Protein AF-A0A8J9TNS5-F1 (afdb_monomer_lite)

InterPro domains:
  IPR002656 Acyltransferase 3 domain [PF01757] (12-259)

Structure (mmCIF, N/CA/C/O backbone):
data_AF-A0A8J9TNS5-F1
#
_entry.id   AF-A0A8J9TNS5-F1
#
loop_
_atom_site.group_PDB
_atom_site.id
_atom_site.type_symbol
_atom_site.label_atom_id
_atom_site.label_alt_id
_atom_site.label_comp_id
_atom_site.label_asym_id
_atom_site.label_entity_id
_atom_site.label_seq_id
_atom_site.pdbx_PDB_ins_code
_atom_site.Cartn_x
_atom_site.Cartn_y
_atom_site.Cartn_z
_atom_site.occupancy
_atom_site.B_iso_or_equiv
_atom_site.auth_seq_id
_atom_site.auth_comp_id
_atom_site.auth_asym_id
_atom_site.auth_atom_id
_atom_site.pdbx_PDB_model_num
ATOM 1 N N . PRO A 1 1 ? 2.906 8.679 -32.621 1.00 60.69 1 PRO A N 1
ATOM 2 C CA . PRO A 1 1 ? 1.720 7.891 -32.187 1.00 60.69 1 PRO A CA 1
ATOM 3 C C . PRO A 1 1 ? 1.791 7.449 -30.716 1.00 60.69 1 PRO A C 1
ATOM 5 O O . PRO A 1 1 ? 0.944 7.854 -29.930 1.00 60.69 1 PRO A O 1
ATOM 8 N N . THR A 1 2 ? 2.832 6.709 -30.315 1.00 78.62 2 THR A N 1
ATOM 9 C CA . THR A 1 2 ? 2.955 6.150 -28.953 1.00 78.62 2 THR A CA 1
ATOM 10 C C . THR A 1 2 ? 3.107 7.216 -27.865 1.00 78.62 2 THR A C 1
ATOM 12 O O . THR A 1 2 ? 2.463 7.118 -26.832 1.00 78.62 2 THR A O 1
ATOM 15 N N . ALA A 1 3 ? 3.880 8.281 -28.113 1.00 82.12 3 ALA A N 1
ATOM 16 C CA . ALA A 1 3 ? 4.051 9.374 -27.148 1.00 82.12 3 ALA A CA 1
ATOM 17 C C . ALA A 1 3 ? 2.759 10.176 -26.908 1.00 82.12 3 ALA A C 1
ATOM 19 O O . ALA A 1 3 ? 2.473 10.547 -25.776 1.00 82.12 3 ALA A O 1
ATOM 20 N N . VAL A 1 4 ? 1.957 10.401 -27.957 1.00 85.38 4 VAL A N 1
ATOM 21 C CA . VAL A 1 4 ? 0.650 11.075 -27.847 1.00 85.38 4 VAL A CA 1
ATOM 22 C C . VAL A 1 4 ? -0.317 10.214 -27.040 1.00 85.38 4 VAL A C 1
ATOM 24 O O . VAL A 1 4 ? -0.958 10.711 -26.122 1.00 85.38 4 VAL A O 1
ATOM 27 N N . TRP A 1 5 ? -0.359 8.910 -27.321 1.00 86.19 5 TRP A N 1
ATOM 28 C CA . TRP A 1 5 ? -1.155 7.952 -26.554 1.00 86.19 5 TRP A CA 1
ATOM 29 C C . TRP A 1 5 ? -0.733 7.888 -25.081 1.00 86.19 5 TRP A C 1
ATOM 31 O O . TRP A 1 5 ? -1.564 7.951 -24.182 1.00 86.19 5 TRP A O 1
ATOM 41 N N . HIS A 1 6 ? 0.572 7.832 -24.816 1.00 85.56 6 HIS A N 1
ATOM 42 C CA . HIS A 1 6 ? 1.132 7.839 -23.464 1.00 85.56 6 HIS A CA 1
ATOM 43 C C . HIS A 1 6 ? 0.856 9.145 -22.715 1.00 85.56 6 HIS A C 1
ATOM 45 O O . HIS A 1 6 ? 0.548 9.110 -21.522 1.00 85.56 6 HIS A O 1
ATOM 51 N N . GLY A 1 7 ? 0.927 10.279 -23.414 1.00 84.12 7 GLY A N 1
ATOM 52 C CA . GLY A 1 7 ? 0.560 11.591 -22.890 1.00 84.12 7 GLY A CA 1
ATOM 53 C C . GLY A 1 7 ? -0.924 11.678 -22.551 1.00 84.12 7 GLY A C 1
ATOM 54 O O . GLY A 1 7 ? -1.259 12.123 -21.458 1.00 84.12 7 GLY A O 1
ATOM 55 N N . PHE A 1 8 ? -1.796 11.177 -23.431 1.00 87.81 8 PHE A N 1
ATOM 56 C CA . PHE A 1 8 ? -3.233 11.080 -23.182 1.00 87.81 8 PHE A CA 1
ATOM 57 C C . PHE A 1 8 ? -3.521 10.246 -21.932 1.00 87.81 8 PHE A C 1
ATOM 59 O O . PHE A 1 8 ? -4.074 10.784 -20.981 1.00 87.81 8 PHE A O 1
ATOM 66 N N . LEU A 1 9 ? -3.052 8.992 -21.887 1.00 86.19 9 LEU A N 1
ATOM 67 C CA . LEU A 1 9 ? -3.271 8.093 -20.748 1.00 86.19 9 LEU A CA 1
ATOM 68 C C . LEU A 1 9 ? -2.795 8.697 -19.426 1.00 86.19 9 LEU A C 1
ATOM 70 O O . LEU A 1 9 ? -3.491 8.596 -18.420 1.00 86.19 9 LEU A O 1
ATOM 74 N N . SER A 1 10 ? -1.621 9.336 -19.441 1.00 82.12 10 SER A N 1
ATOM 75 C CA . SER A 1 10 ? -1.060 9.985 -18.255 1.00 82.12 10 SER A CA 1
ATOM 76 C C . SER A 1 10 ? -1.854 11.225 -17.854 1.00 82.12 10 SER A C 1
ATOM 78 O O . SER A 1 10 ? -2.042 11.450 -16.667 1.00 82.12 10 SER A O 1
ATOM 80 N N . GLY A 1 11 ? -2.327 12.025 -18.813 1.00 82.44 11 GLY A N 1
ATOM 81 C CA . GLY A 1 11 ? -3.130 13.219 -18.551 1.00 82.44 11 GLY A CA 1
ATOM 82 C C . GLY A 1 11 ? -4.519 12.891 -18.005 1.00 82.44 11 GLY A C 1
ATOM 83 O O . GLY A 1 11 ? -5.000 13.574 -17.106 1.00 82.44 11 GLY A O 1
ATOM 84 N N . THR A 1 12 ? -5.141 11.817 -18.494 1.00 85.25 12 THR A N 1
ATOM 85 C CA . THR A 1 12 ? -6.465 11.354 -18.050 1.00 85.25 12 THR A CA 1
ATOM 86 C C . THR A 1 12 ? -6.416 10.428 -16.838 1.00 85.25 12 THR A C 1
ATOM 88 O O . THR A 1 12 ? -7.468 10.025 -16.349 1.00 85.25 12 THR A O 1
ATOM 91 N N . MET A 1 13 ? -5.225 10.070 -16.343 1.00 85.00 13 MET A N 1
ATOM 92 C CA . MET A 1 13 ? -5.033 9.098 -15.260 1.00 85.00 13 MET A CA 1
ATOM 93 C C . MET A 1 13 ? -5.696 7.741 -15.547 1.00 85.00 13 MET A C 1
ATOM 95 O O . MET A 1 13 ? -6.267 7.117 -14.654 1.00 85.00 13 MET A O 1
ATOM 99 N N . THR A 1 14 ? -5.626 7.252 -16.788 1.00 87.50 14 THR A N 1
ATOM 100 C CA . THR A 1 14 ? -6.232 5.972 -17.212 1.00 87.50 14 THR A CA 1
ATOM 101 C C . THR A 1 14 ? -5.211 4.867 -17.487 1.00 87.50 14 THR A C 1
ATOM 103 O O . THR A 1 14 ? -5.585 3.760 -17.866 1.00 87.50 14 THR A O 1
ATOM 106 N N . GLN A 1 15 ? -3.920 5.117 -17.270 1.00 86.56 15 GLN A N 1
ATOM 107 C CA . GLN A 1 15 ? -2.836 4.179 -17.572 1.00 86.56 15 GLN A CA 1
ATOM 108 C C . GLN A 1 15 ? -2.971 2.805 -16.896 1.00 86.56 15 GLN A C 1
ATOM 110 O O . GLN A 1 15 ? -2.566 1.809 -17.489 1.00 86.56 15 GLN A O 1
ATOM 115 N N . ALA A 1 16 ? -3.555 2.714 -15.695 1.00 86.62 16 ALA A N 1
ATOM 116 C CA . ALA A 1 16 ? -3.670 1.442 -14.974 1.00 86.62 16 ALA A CA 1
ATOM 117 C C . ALA A 1 16 ? -4.648 0.453 -15.634 1.00 86.62 16 ALA A C 1
ATOM 119 O O . ALA A 1 16 ? -4.538 -0.752 -15.424 1.00 86.62 16 ALA A O 1
ATOM 120 N N . TRP A 1 17 ? -5.557 0.944 -16.484 1.00 88.19 17 TRP A N 1
ATOM 121 C CA . TRP A 1 17 ? -6.457 0.111 -17.290 1.00 88.19 17 TRP A CA 1
ATOM 122 C C . TRP A 1 17 ? -5.748 -0.619 -18.431 1.00 88.19 17 TRP A C 1
ATOM 124 O O . TRP A 1 17 ? -6.308 -1.542 -19.017 1.00 88.19 17 TRP A O 1
ATOM 134 N N . PHE A 1 18 ? -4.511 -0.230 -18.736 1.00 88.69 18 PHE A N 1
ATOM 135 C CA . PHE A 1 18 ? -3.702 -0.813 -19.794 1.00 88.69 18 PHE A CA 1
ATOM 136 C C . PHE A 1 18 ? -2.448 -1.431 -19.160 1.00 88.69 18 PHE A C 1
ATOM 138 O O . PHE A 1 18 ? -1.445 -0.737 -18.995 1.00 88.69 18 PHE A O 1
ATOM 145 N N . PRO A 1 19 ? -2.456 -2.733 -18.809 1.00 82.31 19 PRO A N 1
ATOM 146 C CA . PRO A 1 19 ? -1.390 -3.374 -18.028 1.00 82.31 19 PRO A CA 1
ATOM 147 C C . PRO A 1 19 ? 0.028 -3.174 -18.582 1.00 82.31 19 PRO A C 1
ATOM 149 O O . PRO A 1 19 ? 0.984 -3.023 -17.825 1.00 82.31 19 PRO A O 1
ATOM 152 N N . MET A 1 20 ? 0.179 -3.113 -19.906 1.00 84.50 20 MET A N 1
ATOM 153 C CA . MET A 1 20 ? 1.472 -2.895 -20.575 1.00 84.50 20 MET A CA 1
ATOM 154 C C . MET A 1 20 ? 1.932 -1.427 -20.590 1.00 84.50 20 MET A C 1
ATOM 156 O O . MET A 1 20 ? 3.027 -1.113 -21.054 1.00 84.50 20 MET A O 1
ATOM 160 N N . HIS A 1 21 ? 1.096 -0.517 -20.102 1.00 83.69 21 HIS A N 1
ATOM 161 C CA . HIS A 1 21 ? 1.303 0.929 -20.101 1.00 83.69 21 HIS A CA 1
ATOM 162 C C . HIS A 1 21 ? 1.114 1.550 -18.708 1.00 83.69 21 HIS A C 1
ATOM 164 O O . HIS A 1 21 ? 1.217 2.761 -18.548 1.00 83.69 21 HIS A O 1
ATOM 170 N N . ALA A 1 22 ? 0.888 0.741 -17.677 1.00 76.38 22 ALA A N 1
ATOM 171 C CA . ALA A 1 22 ? 0.632 1.222 -16.325 1.00 76.38 22 ALA A CA 1
ATOM 172 C C . ALA A 1 22 ? 1.800 2.046 -15.734 1.00 76.38 22 ALA A C 1
ATOM 174 O O . ALA A 1 22 ? 1.573 2.944 -14.928 1.00 76.38 22 ALA A O 1
ATOM 175 N N . GLU A 1 23 ? 3.035 1.794 -16.182 1.00 77.12 23 GLU A N 1
ATOM 176 C CA . GLU A 1 23 ? 4.265 2.437 -15.690 1.00 77.12 23 GLU A CA 1
ATOM 177 C C . GLU A 1 23 ? 4.916 3.376 -16.741 1.00 77.12 23 GLU A C 1
ATOM 179 O O . GLU A 1 23 ? 6.136 3.529 -16.758 1.00 77.12 23 GLU A O 1
ATOM 184 N N . ILE A 1 24 ? 4.127 4.003 -17.636 1.00 71.94 24 ILE A N 1
ATOM 185 C CA . ILE A 1 24 ? 4.606 4.838 -18.772 1.00 71.94 24 ILE A CA 1
ATOM 186 C C . ILE A 1 24 ? 5.735 5.817 -18.400 1.00 71.94 24 ILE A C 1
ATOM 188 O O . ILE A 1 24 ? 6.727 5.915 -19.125 1.00 71.94 24 ILE A O 1
ATOM 192 N N . TRP A 1 25 ? 5.581 6.573 -17.307 1.00 65.00 25 TRP A N 1
ATOM 193 C CA . TRP A 1 25 ? 6.534 7.629 -16.935 1.00 65.00 25 TRP A CA 1
ATOM 194 C C . TRP A 1 25 ? 7.072 7.511 -15.510 1.00 65.00 25 TRP A C 1
ATOM 196 O O . TRP A 1 25 ? 8.189 7.949 -15.249 1.00 65.00 25 TRP A O 1
ATOM 206 N N . ASN A 1 26 ? 6.329 6.886 -14.599 1.00 68.62 26 ASN A N 1
ATOM 207 C CA . ASN A 1 26 ? 6.757 6.613 -13.234 1.00 68.62 26 ASN A CA 1
ATOM 208 C C . ASN A 1 26 ? 6.056 5.338 -12.752 1.00 68.62 26 ASN A C 1
ATOM 210 O O . ASN A 1 26 ? 4.863 5.184 -12.988 1.00 68.62 26 ASN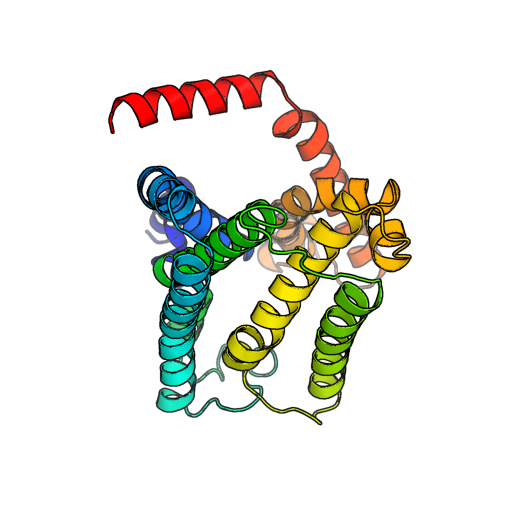 A O 1
ATOM 214 N N . ALA A 1 27 ? 6.764 4.430 -12.079 1.00 69.31 27 ALA A N 1
ATOM 215 C CA . ALA A 1 27 ? 6.154 3.194 -11.591 1.00 69.31 27 ALA A CA 1
ATOM 216 C C . ALA A 1 27 ? 4.938 3.485 -10.680 1.00 69.31 27 ALA A C 1
ATOM 218 O O . ALA A 1 27 ? 3.875 2.957 -10.934 1.00 69.31 27 ALA A O 1
ATOM 219 N N . PRO A 1 28 ? 5.001 4.397 -9.702 1.00 70.19 28 PRO A N 1
ATOM 220 C CA . PRO A 1 28 ? 3.863 4.902 -8.927 1.00 70.19 28 PRO A CA 1
ATOM 221 C C . PRO A 1 28 ? 2.593 5.369 -9.654 1.00 70.19 28 PRO A C 1
ATOM 223 O O . PRO A 1 28 ? 1.554 5.494 -9.008 1.00 70.19 28 PRO A O 1
ATOM 226 N N . THR A 1 29 ? 2.611 5.700 -10.946 1.00 73.62 29 THR A N 1
ATOM 227 C CA . THR A 1 29 ? 1.453 6.387 -11.548 1.00 73.62 29 THR A CA 1
ATOM 228 C C . THR A 1 29 ? 0.268 5.478 -11.790 1.00 73.62 29 THR A C 1
ATOM 230 O O . THR A 1 29 ? -0.860 5.971 -11.784 1.00 73.62 29 THR A O 1
ATOM 233 N N . TRP A 1 30 ? 0.465 4.167 -11.927 1.00 82.44 30 TRP A N 1
ATOM 234 C CA . TRP A 1 30 ? -0.663 3.234 -11.935 1.00 82.44 30 TRP A CA 1
ATOM 235 C C . TRP A 1 30 ? -1.496 3.365 -10.653 1.00 82.44 30 TRP A C 1
ATOM 237 O O . TRP A 1 30 ? -2.719 3.281 -10.716 1.00 82.44 30 TRP A O 1
ATOM 247 N N . PHE A 1 31 ? -0.858 3.640 -9.507 1.00 84.62 31 PHE A N 1
ATOM 248 C CA . PHE A 1 31 ? -1.562 3.798 -8.237 1.00 84.62 31 PHE A CA 1
ATOM 249 C C . PHE A 1 31 ? -2.447 5.039 -8.255 1.00 84.62 31 PHE A C 1
ATOM 251 O O . PHE A 1 31 ? -3.582 4.965 -7.808 1.00 84.62 31 PHE A O 1
ATOM 258 N N . LEU A 1 32 ? -1.971 6.156 -8.818 1.00 85.12 32 LEU A N 1
ATOM 259 C CA . LEU A 1 32 ? -2.788 7.366 -8.962 1.00 85.12 32 LEU A CA 1
ATOM 260 C C . LEU A 1 32 ? -4.010 7.107 -9.848 1.00 85.12 32 LEU A C 1
ATOM 262 O O . LEU A 1 32 ? -5.111 7.481 -9.473 1.00 85.12 32 LEU A O 1
ATOM 266 N N . SER A 1 33 ? -3.836 6.396 -10.964 1.00 87.75 33 SER A N 1
ATOM 267 C CA . SER A 1 33 ? -4.941 5.997 -11.845 1.00 87.75 33 SER A CA 1
ATOM 268 C C . SER A 1 33 ? -5.971 5.115 -11.128 1.00 87.75 33 SER A C 1
ATOM 270 O O . SER A 1 33 ? -7.171 5.395 -11.166 1.00 87.75 33 SER A O 1
ATOM 272 N N . ALA A 1 34 ? -5.508 4.090 -10.409 1.00 89.06 34 ALA A N 1
ATOM 273 C CA . ALA A 1 34 ? -6.374 3.216 -9.626 1.00 89.06 34 ALA A CA 1
ATOM 274 C C . ALA A 1 34 ? -7.071 3.960 -8.473 1.00 89.06 34 ALA A C 1
ATOM 276 O O . ALA A 1 34 ? -8.258 3.747 -8.228 1.00 89.06 34 ALA A O 1
ATOM 277 N N . LEU A 1 35 ? -6.360 4.862 -7.792 1.00 88.25 35 LEU A N 1
ATOM 278 C CA . LEU A 1 35 ? -6.898 5.671 -6.703 1.00 88.25 35 LEU A CA 1
ATOM 279 C C . LEU A 1 35 ? -7.948 6.660 -7.210 1.00 88.25 35 LEU A C 1
ATOM 281 O O . LEU A 1 35 ? -8.998 6.765 -6.589 1.00 88.25 35 LEU A O 1
ATOM 285 N N . THR A 1 36 ? -7.715 7.330 -8.342 1.00 88.12 36 THR A N 1
ATOM 286 C CA . THR A 1 36 ? -8.707 8.209 -8.980 1.00 88.12 36 THR A CA 1
ATOM 287 C C . THR A 1 36 ? -9.995 7.448 -9.274 1.00 88.12 36 THR A C 1
ATOM 289 O O . THR A 1 36 ? -11.078 7.926 -8.938 1.00 88.12 36 THR A O 1
ATOM 292 N N . PHE A 1 37 ? -9.888 6.237 -9.825 1.00 90.56 37 PHE A N 1
ATOM 293 C CA . PHE A 1 37 ? -11.052 5.387 -10.055 1.00 90.56 37 PHE A CA 1
ATOM 294 C C . PHE A 1 37 ? -11.749 4.987 -8.745 1.00 90.56 37 PHE A C 1
ATOM 296 O O . PHE A 1 37 ? -12.969 5.093 -8.643 1.00 90.56 37 PHE A O 1
ATOM 303 N N . ALA A 1 38 ? -10.996 4.607 -7.709 1.00 91.06 38 ALA A N 1
ATOM 304 C CA . ALA A 1 38 ? -11.570 4.304 -6.400 1.00 91.06 38 ALA A CA 1
ATOM 305 C C . ALA A 1 38 ? -12.289 5.506 -5.779 1.00 91.06 38 ALA A C 1
ATOM 307 O O . ALA A 1 38 ? -13.407 5.363 -5.291 1.00 91.06 38 ALA A O 1
ATOM 308 N N . THR A 1 39 ? -11.697 6.698 -5.856 1.00 87.94 39 THR A N 1
ATOM 309 C CA . THR A 1 39 ? -12.307 7.936 -5.363 1.00 87.94 39 THR A CA 1
ATOM 310 C C . THR A 1 39 ? -13.605 8.264 -6.097 1.00 87.94 39 THR A C 1
ATOM 312 O O . THR A 1 39 ? -14.559 8.681 -5.447 1.00 87.94 39 THR A O 1
ATOM 315 N N . ALA A 1 40 ? -13.693 8.007 -7.405 1.00 87.31 40 ALA A N 1
ATOM 316 C CA . ALA A 1 40 ? -14.938 8.178 -8.156 1.00 87.31 40 ALA A CA 1
ATOM 317 C C . ALA A 1 40 ? -16.069 7.247 -7.670 1.00 87.31 40 ALA A C 1
ATOM 319 O O . ALA A 1 40 ? -17.241 7.597 -7.774 1.00 87.31 40 ALA A O 1
ATOM 320 N N . LEU A 1 41 ? -15.736 6.083 -7.099 1.00 89.44 41 LEU A N 1
ATOM 321 C CA . LEU A 1 41 ? -16.714 5.132 -6.556 1.00 89.44 41 LEU A CA 1
ATOM 322 C C . LEU A 1 41 ? -17.106 5.410 -5.097 1.00 89.44 41 LEU A C 1
ATOM 324 O O . LEU A 1 41 ? -18.141 4.929 -4.628 1.00 89.44 41 LEU A O 1
ATOM 328 N N . PHE A 1 42 ? -16.309 6.184 -4.357 1.00 89.31 42 PHE A N 1
ATOM 329 C CA . PHE A 1 42 ? -16.545 6.448 -2.935 1.00 89.31 42 PHE A CA 1
ATOM 330 C C . PHE A 1 42 ? -17.916 7.056 -2.606 1.00 89.31 42 PHE A C 1
ATOM 332 O O . PHE A 1 42 ? -18.507 6.583 -1.630 1.00 89.31 42 PHE A O 1
ATOM 339 N N . PRO A 1 43 ? -18.469 8.016 -3.378 1.00 87.31 43 PRO A N 1
ATOM 340 C CA . PRO A 1 43 ? -19.805 8.556 -3.118 1.00 87.31 43 PRO A CA 1
ATOM 341 C C . PRO A 1 43 ? -20.906 7.490 -3.088 1.00 87.31 43 PRO A C 1
ATOM 343 O O . PRO A 1 43 ? -21.896 7.653 -2.385 1.00 87.31 43 PRO A O 1
ATOM 346 N N . PHE A 1 44 ? -20.721 6.369 -3.789 1.00 88.81 44 PHE A N 1
ATOM 347 C CA . PHE A 1 44 ? -21.688 5.273 -3.829 1.00 88.81 44 PHE A CA 1
ATOM 348 C C . PHE A 1 44 ? -21.392 4.206 -2.766 1.00 88.81 44 PHE A C 1
ATOM 350 O O . PHE A 1 44 ? -22.301 3.703 -2.103 1.00 88.81 44 PHE A O 1
ATOM 357 N N . CYS A 1 45 ? -20.114 3.861 -2.574 1.00 92.69 45 CYS A N 1
ATOM 358 C CA . CYS A 1 45 ? -19.711 2.781 -1.673 1.00 92.69 45 CYS A CA 1
ATOM 359 C C . CYS A 1 45 ? -19.694 3.198 -0.194 1.00 92.69 45 CYS A C 1
ATOM 361 O O . CYS A 1 45 ? -20.165 2.444 0.662 1.00 92.69 45 CYS A O 1
ATOM 363 N N . LEU A 1 46 ? -19.151 4.377 0.132 1.00 93.06 46 LEU A N 1
ATOM 364 C CA . LEU A 1 46 ? -18.924 4.785 1.523 1.00 93.06 46 LEU A CA 1
ATOM 365 C C . LEU A 1 46 ? -20.221 5.002 2.316 1.00 93.06 46 LEU A C 1
ATOM 367 O O . LEU A 1 46 ? -20.271 4.518 3.448 1.00 93.06 46 LEU A O 1
ATOM 371 N N . PRO A 1 47 ? -21.290 5.626 1.773 1.00 93.25 47 PRO A N 1
ATOM 372 C CA . PRO A 1 47 ? -22.548 5.756 2.510 1.00 93.25 47 PRO A CA 1
ATOM 373 C C . PRO A 1 47 ? -23.161 4.402 2.870 1.00 93.25 47 PRO A C 1
ATOM 375 O O . PRO A 1 47 ? -23.667 4.223 3.975 1.00 93.25 47 PRO A O 1
ATOM 378 N N . LYS A 1 48 ? -23.061 3.415 1.969 1.00 94.88 48 LYS A N 1
ATOM 379 C CA . LYS A 1 48 ? -23.532 2.052 2.234 1.00 94.88 48 LYS A CA 1
ATOM 380 C C . LYS A 1 48 ? -22.700 1.369 3.312 1.00 94.88 48 LYS A C 1
ATOM 382 O O . LYS A 1 48 ? -23.278 0.793 4.223 1.00 94.88 48 LYS A O 1
ATOM 387 N N . ILE A 1 49 ? -21.370 1.478 3.260 1.00 96.12 49 ILE A N 1
ATOM 388 C CA . ILE A 1 49 ? -20.478 0.945 4.306 1.00 96.12 49 ILE A CA 1
ATOM 389 C C . ILE A 1 49 ? -20.765 1.603 5.663 1.00 96.12 49 ILE A C 1
ATOM 391 O O . ILE A 1 49 ? -20.781 0.921 6.684 1.00 96.12 49 ILE A O 1
ATOM 395 N N . ALA A 1 50 ? -21.030 2.910 5.694 1.00 94.69 50 ALA A N 1
ATOM 396 C CA . ALA A 1 50 ? -21.316 3.636 6.930 1.00 94.69 50 ALA A CA 1
ATOM 397 C C . ALA A 1 50 ? -22.583 3.128 7.644 1.00 94.69 50 ALA A C 1
ATOM 399 O O . ALA A 1 50 ? -22.623 3.121 8.876 1.00 94.69 50 ALA A O 1
ATOM 400 N N . GLN A 1 51 ? -23.579 2.663 6.885 1.00 94.88 51 GLN A N 1
ATOM 401 C CA . GLN A 1 51 ? -24.839 2.113 7.399 1.00 94.88 51 GLN A CA 1
ATOM 402 C C . GLN A 1 51 ? -24.728 0.660 7.894 1.00 94.88 51 GLN A C 1
ATOM 404 O O . GLN A 1 51 ? -25.669 0.170 8.510 1.00 94.88 51 GLN A O 1
ATOM 409 N N . MET A 1 52 ? -23.619 -0.037 7.625 1.00 96.00 52 MET A N 1
ATOM 410 C CA . MET A 1 52 ? -23.475 -1.452 7.977 1.00 96.00 52 MET A CA 1
ATOM 411 C C . MET A 1 52 ? -23.146 -1.666 9.460 1.00 96.00 52 MET A C 1
ATOM 413 O O . MET A 1 52 ? -22.324 -0.948 10.034 1.00 96.00 52 MET A O 1
ATOM 417 N N . ASP A 1 53 ? -23.718 -2.722 10.040 1.00 94.62 53 ASP A N 1
ATOM 418 C CA . ASP A 1 53 ? -23.348 -3.237 11.363 1.00 94.62 53 ASP A CA 1
ATOM 419 C C . ASP A 1 53 ? -22.028 -4.047 11.327 1.00 94.62 53 ASP A C 1
ATOM 421 O O . ASP A 1 53 ? -21.490 -4.379 10.262 1.00 94.62 53 ASP A O 1
ATOM 425 N N . LYS A 1 54 ? -21.484 -4.429 12.492 1.00 93.06 54 LYS A N 1
ATOM 426 C CA . LYS A 1 54 ? -20.221 -5.198 12.564 1.00 93.06 54 LYS A CA 1
ATOM 427 C C . LYS A 1 54 ? -20.282 -6.548 11.845 1.00 93.06 54 LYS A C 1
ATOM 429 O O . LYS A 1 54 ? -19.272 -6.993 11.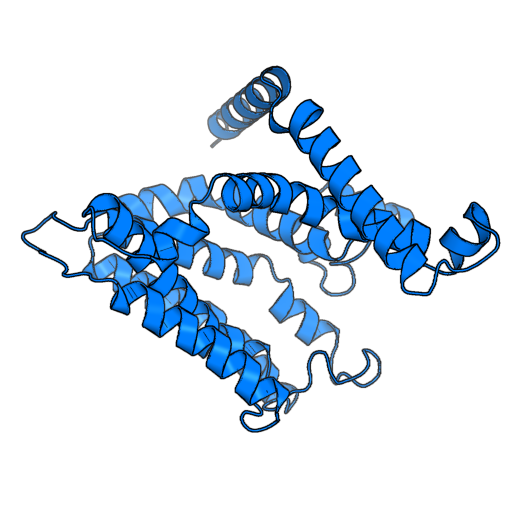292 1.00 93.06 54 LYS A O 1
ATOM 434 N N . LYS A 1 55 ? -21.427 -7.235 11.857 1.00 94.81 55 LYS A N 1
ATOM 435 C CA . LYS A 1 55 ? -21.593 -8.551 11.219 1.00 94.81 55 LYS A CA 1
ATOM 436 C C . LYS A 1 55 ? -21.581 -8.408 9.699 1.00 94.81 55 LYS A C 1
ATOM 438 O O . LYS A 1 55 ? -20.911 -9.188 9.022 1.00 94.81 55 LYS A O 1
ATOM 443 N N . GLN A 1 56 ? -22.279 -7.408 9.177 1.00 96.56 56 GLN A N 1
ATOM 444 C CA . GLN A 1 56 ? -22.294 -7.033 7.770 1.00 96.56 56 GLN A CA 1
ATOM 445 C C . GLN A 1 56 ? -20.897 -6.613 7.315 1.00 96.56 56 GLN A C 1
ATOM 447 O O . GLN A 1 56 ? -20.394 -7.176 6.349 1.00 96.56 56 GLN A O 1
ATOM 452 N N . LEU A 1 57 ? -20.212 -5.739 8.057 1.00 96.69 57 LEU A N 1
ATOM 453 C CA . LEU A 1 57 ? -18.851 -5.302 7.732 1.00 96.69 57 LEU A CA 1
ATOM 454 C C . LEU A 1 57 ? -17.860 -6.474 7.670 1.00 96.69 57 LEU A C 1
ATOM 456 O O . LEU A 1 57 ? -17.096 -6.575 6.713 1.00 96.69 57 LEU A O 1
ATOM 460 N N . ARG A 1 58 ? -17.894 -7.407 8.634 1.00 95.56 58 ARG A N 1
ATOM 461 C CA . ARG A 1 58 ? -17.039 -8.614 8.611 1.00 95.56 58 ARG A CA 1
ATOM 462 C C . ARG A 1 58 ? -17.298 -9.479 7.374 1.00 95.56 58 ARG A C 1
ATOM 464 O O . ARG A 1 58 ? -16.345 -9.946 6.754 1.00 95.56 58 ARG A O 1
ATOM 471 N N . LYS A 1 59 ? -18.567 -9.658 6.985 1.00 97.38 59 LYS A N 1
ATOM 472 C CA . LYS A 1 59 ? -18.925 -10.352 5.736 1.00 97.38 59 LYS A CA 1
ATOM 473 C C . LYS A 1 59 ? -18.409 -9.601 4.509 1.00 97.38 59 LYS A C 1
ATOM 475 O O . LYS A 1 59 ? -17.860 -10.228 3.610 1.00 97.38 59 LYS A O 1
ATOM 480 N N . THR A 1 60 ? -18.540 -8.276 4.488 1.00 97.25 60 THR A N 1
ATOM 481 C CA . THR A 1 60 ? -18.052 -7.425 3.397 1.00 97.25 60 THR A CA 1
ATOM 482 C C . THR A 1 60 ? -16.538 -7.538 3.233 1.00 97.25 60 THR A C 1
ATOM 484 O O . THR A 1 60 ? -16.079 -7.715 2.108 1.00 97.25 60 THR A O 1
ATOM 487 N N . VAL A 1 61 ? -15.754 -7.535 4.323 1.00 96.31 61 VAL A N 1
ATOM 488 C CA . VAL A 1 61 ? -14.303 -7.813 4.251 1.00 96.31 61 VAL A CA 1
ATOM 489 C C . VAL A 1 61 ? -14.043 -9.173 3.610 1.00 96.31 61 VAL A C 1
ATOM 491 O O . VAL A 1 61 ? -13.208 -9.261 2.715 1.00 96.31 61 VAL A O 1
ATOM 494 N N . GLY A 1 62 ? -14.765 -10.217 4.033 1.00 95.88 62 GLY A N 1
ATOM 495 C CA . GLY A 1 62 ? -14.624 -11.562 3.472 1.00 95.88 62 GLY A CA 1
ATOM 496 C C . GLY A 1 62 ? -14.860 -11.595 1.960 1.00 95.88 62 GLY A C 1
ATOM 497 O O . GLY A 1 62 ? -14.028 -12.114 1.221 1.00 95.88 62 GLY A O 1
ATOM 498 N N . TRP A 1 63 ? -15.941 -10.974 1.485 1.00 96.88 63 TRP A N 1
ATOM 499 C CA . TRP A 1 63 ? -16.246 -10.907 0.053 1.00 96.88 63 TRP A CA 1
ATOM 500 C C . TRP A 1 63 ? -15.219 -10.105 -0.743 1.00 96.88 63 TRP A C 1
ATOM 502 O O . TRP A 1 63 ? -14.744 -10.579 -1.772 1.00 96.88 63 TRP A O 1
ATOM 512 N N . LEU A 1 64 ? -14.833 -8.921 -0.264 1.00 96.12 64 LEU A N 1
ATOM 513 C CA . LEU A 1 64 ? -13.821 -8.098 -0.931 1.00 96.12 64 LEU A CA 1
ATOM 514 C C . LEU A 1 64 ? -12.455 -8.794 -0.971 1.00 96.12 64 LEU A C 1
ATOM 516 O O . LEU A 1 64 ? -11.712 -8.650 -1.943 1.00 96.12 64 LEU A O 1
ATOM 520 N N . TRP A 1 65 ? -12.123 -9.562 0.068 1.00 95.44 65 TRP A N 1
ATOM 521 C CA . TRP A 1 65 ? -10.913 -10.374 0.107 1.00 95.44 65 TRP A CA 1
ATOM 522 C C . TRP A 1 65 ? -10.966 -11.516 -0.913 1.00 95.44 65 TRP A C 1
ATOM 524 O O . TRP A 1 65 ? -10.010 -11.682 -1.666 1.00 95.44 65 TRP A O 1
ATOM 534 N N . ILE A 1 66 ? -12.091 -12.237 -1.021 1.00 95.69 66 ILE A N 1
ATOM 535 C CA . ILE A 1 66 ? -12.288 -13.290 -2.034 1.00 95.69 66 ILE A CA 1
ATOM 536 C C . ILE A 1 66 ? -12.161 -12.716 -3.450 1.00 95.69 66 ILE A C 1
ATOM 538 O O . ILE A 1 66 ? -11.407 -13.257 -4.257 1.00 95.69 66 ILE A O 1
ATOM 542 N N . ILE A 1 67 ? -12.831 -11.594 -3.740 1.00 94.31 67 ILE A N 1
ATOM 543 C CA . ILE A 1 67 ? -12.758 -10.904 -5.043 1.00 94.31 67 ILE A CA 1
ATOM 544 C C . ILE A 1 67 ? -11.309 -10.547 -5.396 1.00 94.31 67 ILE A C 1
ATOM 546 O O . ILE A 1 67 ? -10.908 -10.643 -6.552 1.00 94.31 67 ILE A O 1
ATOM 550 N N . ASN A 1 68 ? -10.504 -10.175 -4.401 1.00 92.94 68 ASN A N 1
ATOM 551 C CA . ASN A 1 68 ? -9.089 -9.873 -4.589 1.00 92.94 68 ASN A CA 1
ATOM 552 C C . ASN A 1 68 ? -8.184 -11.096 -4.707 1.00 92.94 68 ASN A C 1
ATOM 554 O O . ASN A 1 68 ? -7.118 -11.000 -5.319 1.00 92.94 68 ASN A O 1
ATOM 558 N N . LEU A 1 69 ? -8.548 -12.201 -4.063 1.00 95.12 69 LEU A N 1
ATOM 559 C CA . LEU A 1 69 ? -7.743 -13.413 -4.008 1.00 95.12 69 LEU A CA 1
ATOM 560 C C . LEU A 1 69 ? -7.924 -14.266 -5.265 1.00 95.12 69 LEU A C 1
ATOM 562 O O . LEU A 1 69 ? -6.935 -14.770 -5.790 1.00 95.12 69 LEU A O 1
ATOM 566 N N . LEU A 1 70 ? -9.152 -14.406 -5.771 1.00 95.38 70 LEU A N 1
ATOM 567 C CA . LEU A 1 70 ? -9.452 -15.281 -6.910 1.00 95.38 70 LEU A CA 1
ATOM 568 C C . LEU A 1 70 ? -8.606 -14.973 -8.160 1.00 95.38 70 LEU A C 1
ATOM 570 O O . LEU A 1 70 ? -8.018 -15.909 -8.697 1.00 95.38 70 LEU A O 1
ATOM 574 N N . PRO A 1 71 ? -8.432 -13.709 -8.596 1.00 93.69 71 PRO A N 1
ATOM 575 C CA . PRO A 1 71 ? -7.575 -13.398 -9.742 1.00 93.69 71 PRO A CA 1
ATOM 576 C C . PRO A 1 71 ? -6.102 -13.738 -9.502 1.00 93.69 71 PRO A C 1
ATOM 578 O O . PRO A 1 71 ? -5.392 -14.092 -10.438 1.00 93.69 71 PRO A O 1
ATOM 581 N N . LYS A 1 72 ? -5.637 -13.653 -8.249 1.00 94.12 72 LYS A N 1
ATOM 582 C CA . LYS A 1 72 ? -4.262 -13.999 -7.863 1.00 94.12 72 LYS A CA 1
ATOM 583 C C . LYS A 1 72 ? -4.053 -15.515 -7.892 1.00 94.12 72 LYS A C 1
ATOM 585 O O . LYS A 1 72 ? -3.025 -15.968 -8.378 1.00 94.12 72 LYS A O 1
ATOM 590 N N . ILE A 1 73 ? -5.043 -16.288 -7.438 1.00 95.06 73 ILE A N 1
ATOM 591 C CA . ILE A 1 73 ? -5.049 -17.753 -7.567 1.00 95.06 73 ILE A CA 1
ATOM 592 C C . ILE A 1 73 ? -5.077 -18.157 -9.042 1.00 95.06 73 ILE A C 1
ATOM 594 O O . ILE A 1 73 ? -4.267 -18.984 -9.440 1.00 95.06 73 ILE A O 1
ATOM 598 N N . GLY A 1 74 ? -5.958 -17.552 -9.847 1.00 94.19 74 GLY A N 1
ATOM 599 C CA . GLY A 1 74 ? -6.034 -17.808 -11.288 1.00 94.19 74 GLY A CA 1
ATOM 600 C C . GLY A 1 74 ? -4.704 -17.531 -11.984 1.00 94.19 74 GLY A C 1
ATOM 601 O O . GLY A 1 74 ? -4.195 -18.382 -12.695 1.00 94.19 74 GLY A O 1
ATOM 602 N N . TYR A 1 75 ? -4.067 -16.402 -11.673 1.00 92.75 75 TYR A N 1
ATOM 603 C CA . TYR A 1 75 ? -2.721 -16.084 -12.153 1.00 92.75 75 TYR A CA 1
ATOM 604 C C . TYR A 1 75 ? -1.672 -17.141 -11.771 1.00 92.75 75 TYR A C 1
ATOM 606 O O . TYR A 1 75 ? -0.906 -17.578 -12.630 1.00 92.75 75 TYR A O 1
ATOM 614 N N . CYS A 1 76 ? -1.640 -17.577 -10.507 1.00 93.06 76 CYS A N 1
ATOM 615 C CA . CYS A 1 76 ? -0.700 -18.607 -10.063 1.00 93.06 76 CYS A CA 1
ATOM 616 C C . CYS A 1 76 ? -0.962 -19.959 -10.733 1.00 93.06 76 CYS A C 1
ATOM 618 O O . CYS A 1 76 ? -0.009 -20.649 -11.088 1.00 93.06 76 CYS A O 1
ATOM 620 N N . TYR A 1 77 ? -2.232 -20.316 -10.922 1.00 94.25 77 TYR A N 1
ATOM 621 C CA . TYR A 1 77 ? -2.652 -21.547 -11.580 1.00 94.25 77 TYR A CA 1
ATOM 622 C C . TYR A 1 77 ? -2.297 -21.541 -13.070 1.00 94.25 77 TYR A C 1
ATOM 624 O O . TYR A 1 77 ? -1.566 -22.422 -13.518 1.00 94.25 77 TYR A O 1
ATOM 632 N N . ASP A 1 78 ? -2.726 -20.515 -13.807 1.00 92.38 78 ASP A N 1
ATOM 633 C CA . ASP A 1 78 ? -2.566 -20.423 -15.263 1.00 92.38 78 ASP A CA 1
ATOM 634 C C . ASP A 1 78 ? -1.096 -20.339 -15.684 1.00 92.38 78 ASP A C 1
ATOM 636 O O . ASP A 1 78 ? -0.701 -20.908 -16.700 1.00 92.38 78 ASP A O 1
ATOM 640 N N . LEU A 1 79 ? -0.268 -19.630 -14.910 1.00 90.12 79 LEU A N 1
ATOM 641 C CA . LEU A 1 79 ? 1.153 -19.452 -15.224 1.00 90.12 79 LEU A CA 1
ATOM 642 C C . LEU A 1 79 ? 2.069 -20.419 -14.465 1.00 90.12 79 LEU A C 1
ATOM 644 O O . LEU A 1 79 ? 3.287 -20.350 -14.627 1.00 90.12 79 LEU A O 1
ATOM 648 N N . ASN A 1 80 ? 1.504 -21.301 -13.635 1.00 89.44 80 ASN A N 1
ATOM 649 C CA . ASN A 1 80 ? 2.237 -22.204 -12.746 1.00 89.44 80 ASN A CA 1
ATOM 650 C C . ASN A 1 80 ? 3.285 -21.482 -11.862 1.00 89.44 80 ASN A C 1
ATOM 652 O O . ASN A 1 80 ? 4.384 -21.981 -11.616 1.00 89.44 80 ASN A O 1
ATOM 656 N N . VAL A 1 81 ? 2.943 -20.285 -11.375 1.00 88.38 81 VAL A N 1
ATOM 657 C CA . VAL A 1 81 ? 3.805 -19.404 -10.561 1.00 88.38 81 VAL A CA 1
ATOM 658 C C . VAL A 1 81 ? 3.367 -19.407 -9.098 1.00 88.38 81 VAL A C 1
ATOM 660 O O . VAL A 1 81 ? 2.913 -18.413 -8.542 1.00 88.38 81 VAL A O 1
ATOM 663 N N . TRP A 1 82 ? 3.477 -20.567 -8.456 1.00 90.56 82 TRP A N 1
ATOM 664 C CA . TRP A 1 82 ? 3.121 -20.732 -7.039 1.00 90.56 82 TRP A CA 1
ATOM 665 C C . TRP A 1 82 ? 4.227 -20.285 -6.081 1.00 90.56 82 TRP A C 1
ATOM 667 O O . TRP A 1 82 ? 3.948 -19.914 -4.939 1.00 90.56 82 TRP A O 1
ATOM 677 N N . LYS A 1 83 ? 5.472 -20.303 -6.564 1.00 89.25 83 LYS A N 1
ATOM 678 C CA . LYS A 1 83 ? 6.677 -19.909 -5.833 1.00 89.25 83 LYS A CA 1
ATOM 679 C C . LYS A 1 83 ? 7.086 -18.471 -6.142 1.00 89.25 83 LYS A C 1
ATOM 681 O O . LYS A 1 83 ? 6.446 -17.794 -6.940 1.00 89.25 83 LYS A O 1
ATOM 686 N N . LEU A 1 84 ? 8.163 -18.016 -5.501 1.00 82.12 84 LEU A N 1
ATOM 687 C CA . LEU A 1 84 ? 8.803 -16.735 -5.794 1.00 82.12 84 LEU A CA 1
ATOM 688 C C . LEU A 1 84 ? 9.199 -16.667 -7.276 1.00 82.12 84 LEU A C 1
ATOM 690 O O . LEU A 1 84 ? 10.187 -17.269 -7.690 1.00 82.12 84 LEU A O 1
ATOM 694 N N . ALA A 1 85 ? 8.421 -15.936 -8.067 1.00 77.06 85 ALA A N 1
ATOM 695 C CA . ALA A 1 85 ? 8.721 -15.648 -9.468 1.00 77.06 85 ALA A CA 1
ATOM 696 C C . ALA A 1 85 ? 8.916 -14.142 -9.677 1.00 77.06 85 ALA A C 1
ATOM 698 O O . ALA A 1 85 ? 9.780 -13.710 -10.446 1.00 77.06 85 ALA A O 1
ATOM 699 N N . GLU A 1 86 ? 8.140 -13.344 -8.952 1.00 73.00 86 GLU A N 1
ATOM 700 C CA . GLU A 1 86 ? 8.130 -11.893 -8.992 1.00 73.00 86 GLU A CA 1
ATOM 701 C C . GLU A 1 86 ? 9.391 -11.312 -8.327 1.00 73.00 86 GLU A C 1
ATOM 703 O O . GLU A 1 86 ? 9.852 -11.796 -7.298 1.00 73.00 86 GLU A O 1
ATOM 708 N N . GLY A 1 87 ? 10.012 -10.300 -8.941 1.00 65.12 87 GLY A N 1
ATOM 709 C CA . GLY A 1 87 ? 11.214 -9.646 -8.398 1.00 65.12 87 GLY A CA 1
ATOM 710 C C . GLY A 1 87 ? 12.521 -10.448 -8.504 1.00 65.12 87 GLY A C 1
ATOM 711 O O . GLY A 1 87 ? 13.592 -9.849 -8.428 1.00 65.12 87 GLY A O 1
ATOM 712 N N . VAL A 1 88 ? 12.447 -11.762 -8.743 1.00 68.50 88 VAL A N 1
ATOM 713 C CA . VAL A 1 88 ? 13.606 -12.650 -8.966 1.00 68.50 88 VAL A CA 1
ATOM 714 C C . VAL A 1 88 ? 13.778 -12.980 -10.452 1.00 68.50 88 VAL A C 1
ATOM 716 O O . VAL A 1 88 ? 14.899 -13.032 -10.960 1.00 68.50 88 VAL A O 1
ATOM 719 N N . SER A 1 89 ? 12.673 -13.145 -11.182 1.00 70.50 89 SER A N 1
ATOM 720 C CA . SER A 1 89 ? 12.705 -13.408 -12.623 1.00 70.50 89 SER A CA 1
ATOM 721 C C . SER A 1 89 ? 12.841 -12.108 -13.412 1.00 70.50 89 SER A C 1
ATOM 723 O O . SER A 1 89 ? 12.160 -11.118 -13.138 1.00 70.50 89 SER A O 1
ATOM 725 N N . SER A 1 90 ? 13.692 -12.102 -14.443 1.00 67.94 90 SER A N 1
ATOM 726 C CA . SER A 1 90 ? 13.747 -10.965 -15.369 1.00 67.94 90 SER A CA 1
ATOM 727 C C . SER A 1 90 ? 12.400 -10.783 -16.083 1.00 67.94 90 SER A C 1
ATOM 729 O O . SER A 1 90 ? 11.711 -11.762 -16.364 1.00 67.94 90 SER A O 1
ATOM 731 N N . ALA A 1 91 ? 12.046 -9.551 -16.462 1.00 66.44 91 ALA A N 1
ATOM 732 C CA . ALA A 1 91 ? 10.786 -9.274 -17.167 1.00 66.44 91 ALA A CA 1
ATOM 733 C C . ALA A 1 91 ? 10.616 -10.083 -18.472 1.00 66.44 91 ALA A C 1
ATOM 735 O O . ALA A 1 91 ? 9.495 -10.343 -18.894 1.00 66.44 91 ALA A O 1
ATOM 736 N N . LYS A 1 92 ? 11.724 -10.501 -19.106 1.00 65.69 92 LYS A N 1
ATOM 737 C CA . LYS A 1 92 ? 11.710 -11.365 -20.299 1.00 65.69 92 LYS A CA 1
ATOM 738 C C . LYS A 1 92 ? 11.471 -12.844 -19.983 1.00 65.69 92 LYS A C 1
ATOM 740 O O . LYS A 1 92 ? 11.039 -13.574 -20.862 1.00 65.69 92 LYS A O 1
ATOM 745 N N . ALA A 1 93 ? 11.789 -13.274 -18.765 1.00 70.62 93 ALA A N 1
ATOM 746 C CA . ALA A 1 93 ? 11.606 -14.643 -18.293 1.00 70.62 93 ALA A CA 1
ATOM 747 C C . ALA A 1 93 ? 10.243 -14.852 -17.610 1.00 70.62 93 ALA A C 1
ATOM 749 O O . ALA A 1 93 ? 9.908 -15.974 -17.243 1.00 70.62 93 ALA A O 1
ATOM 750 N N . HIS A 1 94 ? 9.462 -13.783 -17.422 1.00 77.25 94 HIS A N 1
ATOM 751 C CA . HIS A 1 94 ? 8.145 -13.872 -16.810 1.00 77.25 94 HIS A CA 1
ATOM 752 C C . HIS A 1 94 ? 7.140 -14.524 -17.782 1.00 77.25 94 HIS A C 1
ATOM 754 O O . HIS A 1 94 ? 6.999 -14.018 -18.898 1.00 77.25 94 HIS A O 1
ATOM 760 N N . PRO A 1 95 ? 6.392 -15.575 -17.380 1.00 80.19 95 PRO A N 1
ATOM 761 C CA . PRO A 1 95 ? 5.519 -16.334 -18.288 1.00 80.19 95 PRO A CA 1
ATOM 762 C C . PRO A 1 95 ? 4.477 -15.478 -19.020 1.00 80.19 95 PRO A C 1
ATOM 764 O O . PRO A 1 95 ? 4.208 -15.677 -20.200 1.00 80.19 95 PRO A O 1
ATOM 767 N N . SER A 1 96 ? 3.912 -14.484 -18.331 1.00 86.19 96 SER A N 1
ATOM 768 C CA . SER A 1 96 ? 3.056 -13.466 -18.946 1.00 86.19 96 SER A CA 1
ATOM 769 C C . SER A 1 96 ? 3.130 -12.149 -18.182 1.00 86.19 96 SER A C 1
ATOM 771 O O . SER A 1 96 ? 2.568 -12.009 -17.095 1.00 86.19 96 SER A O 1
ATOM 773 N N . MET A 1 97 ? 3.823 -11.159 -18.753 1.00 82.31 97 MET A N 1
ATOM 774 C CA . MET A 1 97 ? 3.883 -9.807 -18.180 1.00 82.31 97 MET A CA 1
ATOM 775 C C . MET A 1 97 ? 2.516 -9.116 -18.181 1.00 82.31 97 MET A C 1
ATOM 777 O O . MET A 1 97 ? 2.216 -8.349 -17.271 1.00 82.31 97 MET A O 1
ATOM 781 N N . ALA A 1 98 ? 1.668 -9.403 -19.173 1.00 84.25 98 ALA A N 1
ATOM 782 C CA . ALA A 1 98 ? 0.339 -8.809 -19.266 1.00 84.25 98 ALA A CA 1
ATOM 783 C C . ALA A 1 98 ? -0.573 -9.277 -18.121 1.00 84.25 98 ALA A C 1
ATOM 785 O O . ALA A 1 98 ? -1.201 -8.443 -17.471 1.00 84.25 98 ALA A O 1
ATOM 786 N N . MET A 1 99 ? -0.601 -10.584 -17.828 1.00 86.94 99 MET A N 1
ATOM 787 C CA . MET A 1 99 ? -1.398 -11.124 -16.718 1.00 86.94 99 MET A CA 1
ATOM 788 C C . MET A 1 99 ? -0.842 -10.693 -15.360 1.00 86.94 99 MET A C 1
ATOM 790 O O . MET A 1 99 ? -1.611 -10.291 -14.489 1.00 86.94 99 MET A O 1
ATOM 794 N N . PHE A 1 100 ? 0.485 -10.684 -15.204 1.00 86.56 100 PHE A N 1
ATOM 795 C CA . PHE A 1 100 ? 1.138 -10.157 -14.005 1.00 86.56 100 PHE A CA 1
ATOM 796 C C . PHE A 1 100 ? 0.740 -8.703 -13.727 1.00 86.56 100 PHE A C 1
ATOM 798 O O . PHE A 1 100 ? 0.265 -8.363 -12.641 1.00 86.56 100 PHE A O 1
ATOM 805 N N . ASN A 1 101 ? 0.859 -7.846 -14.742 1.00 87.81 101 ASN A N 1
ATOM 806 C CA . ASN A 1 101 ? 0.506 -6.438 -14.632 1.00 87.81 101 ASN A CA 1
ATOM 807 C C . ASN A 1 101 ? -1.002 -6.229 -14.455 1.00 87.81 101 ASN A C 1
ATOM 809 O O . ASN A 1 101 ? -1.399 -5.299 -13.761 1.00 87.81 101 ASN A O 1
ATOM 813 N N . MET A 1 102 ? -1.854 -7.082 -15.027 1.00 88.50 102 MET A N 1
ATOM 814 C CA . MET A 1 102 ? -3.301 -7.023 -14.813 1.00 88.50 102 MET A CA 1
ATOM 815 C C . MET A 1 102 ? -3.640 -7.244 -13.336 1.00 88.50 102 MET A C 1
ATOM 817 O O . MET A 1 102 ? -4.352 -6.435 -12.745 1.00 88.50 102 MET A O 1
ATOM 821 N N . VAL A 1 103 ? -3.091 -8.288 -12.711 1.00 89.56 103 VAL A N 1
ATOM 822 C CA . VAL A 1 103 ? -3.320 -8.570 -11.284 1.00 89.56 103 VAL A CA 1
ATOM 823 C C . VAL A 1 103 ? -2.713 -7.486 -10.389 1.00 89.56 103 VAL A C 1
ATOM 825 O O . VAL A 1 103 ? -3.283 -7.145 -9.352 1.00 89.56 103 VAL A O 1
ATOM 828 N N . ARG A 1 104 ? -1.582 -6.901 -10.797 1.00 86.19 104 ARG A N 1
ATOM 829 C CA . ARG A 1 104 ? -0.889 -5.851 -10.041 1.00 86.19 104 ARG A CA 1
ATOM 830 C C . ARG A 1 104 ? -1.572 -4.486 -10.143 1.00 86.19 104 ARG A C 1
ATOM 832 O O . ARG A 1 104 ? -1.613 -3.766 -9.149 1.00 86.19 104 ARG A O 1
ATOM 839 N N . PHE A 1 105 ? -2.081 -4.111 -11.313 1.00 87.94 105 PHE A N 1
ATOM 840 C CA . PHE A 1 105 ? -2.481 -2.730 -11.609 1.00 87.94 105 PHE A CA 1
ATOM 841 C C . PHE A 1 105 ? -3.972 -2.529 -11.844 1.00 87.94 105 PHE A C 1
ATOM 843 O O . PHE A 1 105 ? -4.397 -1.379 -11.843 1.00 87.94 105 PHE A O 1
ATOM 850 N N . SER A 1 106 ? -4.763 -3.594 -12.022 1.00 90.12 106 SER A N 1
ATOM 851 C CA . SER A 1 106 ? -6.188 -3.471 -12.352 1.00 90.12 106 SER A CA 1
ATOM 852 C C . SER A 1 106 ? -6.921 -2.555 -11.365 1.00 90.12 106 SER A C 1
ATOM 854 O O . SER A 1 106 ? -7.029 -2.902 -10.182 1.00 90.12 106 SER A O 1
ATOM 856 N N . PRO A 1 107 ? -7.478 -1.419 -11.829 1.00 91.19 107 PRO A N 1
ATOM 857 C CA . PRO A 1 107 ? -8.211 -0.501 -10.964 1.00 91.19 107 PRO A CA 1
ATOM 858 C C . PRO A 1 107 ? -9.374 -1.178 -10.238 1.00 91.19 107 PRO A C 1
ATOM 860 O O . PRO A 1 107 ? -9.610 -0.882 -9.073 1.00 91.19 107 PRO A O 1
ATOM 863 N N . LEU A 1 108 ? -10.045 -2.143 -10.877 1.00 90.12 108 LEU A N 1
ATOM 864 C CA . LEU A 1 108 ? -11.140 -2.905 -10.268 1.00 90.12 108 LEU A CA 1
ATOM 865 C C . LEU A 1 108 ? -10.684 -3.711 -9.044 1.00 90.12 108 LEU A C 1
ATOM 867 O O . LEU A 1 108 ? -11.353 -3.700 -8.013 1.00 90.12 108 LEU A O 1
ATOM 871 N N . LEU A 1 109 ? -9.533 -4.382 -9.136 1.00 91.12 109 LEU A N 1
ATOM 872 C CA . LEU A 1 109 ? -8.987 -5.148 -8.011 1.00 91.12 109 LEU A CA 1
ATOM 873 C C . LEU A 1 109 ? -8.502 -4.210 -6.902 1.00 91.12 109 LEU A C 1
ATOM 875 O O . LEU A 1 109 ? -8.799 -4.412 -5.724 1.00 91.12 109 LEU A O 1
ATOM 879 N N . GLN A 1 110 ? -7.840 -3.115 -7.282 1.00 91.56 110 GLN A N 1
ATOM 880 C CA . GLN A 1 110 ? -7.359 -2.126 -6.319 1.00 91.56 110 GLN A CA 1
ATOM 881 C C . GLN A 1 110 ? -8.499 -1.435 -5.562 1.00 91.56 110 GLN A C 1
ATOM 883 O O . GLN A 1 110 ? -8.370 -1.198 -4.362 1.00 91.56 110 GLN A O 1
ATOM 888 N N . VAL A 1 111 ? -9.644 -1.184 -6.204 1.00 93.56 111 VAL A N 1
ATOM 889 C CA . VAL A 1 111 ? -10.852 -0.683 -5.526 1.00 93.56 111 VAL A CA 1
ATOM 890 C C . VAL A 1 111 ? -11.269 -1.612 -4.399 1.00 93.56 111 VAL A C 1
ATOM 892 O O . VAL A 1 111 ? -11.539 -1.143 -3.295 1.00 93.56 111 VAL A O 1
ATOM 895 N N . ALA A 1 112 ? -11.292 -2.922 -4.639 1.00 93.50 112 ALA A N 1
ATOM 896 C CA . ALA A 1 112 ? -11.660 -3.868 -3.600 1.00 93.50 112 ALA A CA 1
ATOM 897 C C . ALA A 1 112 ? -10.665 -3.829 -2.422 1.00 93.50 112 ALA A C 1
ATOM 899 O O . ALA A 1 112 ? -11.103 -3.853 -1.275 1.00 93.50 112 ALA A O 1
ATOM 900 N N . GLU A 1 113 ? -9.352 -3.693 -2.664 1.00 92.06 113 GLU A N 1
ATOM 901 C CA . GLU A 1 113 ? -8.361 -3.544 -1.577 1.00 92.06 113 GLU A CA 1
ATOM 902 C C . GLU A 1 113 ? -8.550 -2.235 -0.790 1.00 92.06 113 GLU A C 1
ATOM 904 O O . GLU A 1 113 ? -8.504 -2.233 0.443 1.00 92.06 113 GLU A O 1
ATOM 909 N N . VAL A 1 114 ? -8.837 -1.130 -1.479 1.00 93.62 114 VAL A N 1
ATOM 910 C CA . VAL A 1 114 ? -9.130 0.167 -0.851 1.00 93.62 114 VAL A CA 1
ATOM 911 C C . VAL A 1 114 ? -10.398 0.091 0.007 1.00 93.62 114 VAL A C 1
ATOM 913 O O . VAL A 1 114 ? -10.409 0.572 1.144 1.00 93.62 114 VAL A O 1
ATOM 916 N N . LEU A 1 115 ? -11.453 -0.559 -0.490 1.00 95.81 115 LEU A N 1
ATOM 917 C CA . LEU A 1 115 ? -12.698 -0.748 0.253 1.00 95.81 115 LEU A CA 1
ATOM 918 C C . LEU A 1 115 ? -12.512 -1.650 1.479 1.00 95.81 115 LEU A C 1
ATOM 920 O O . LEU A 1 115 ? -13.140 -1.385 2.501 1.00 95.81 115 LEU A O 1
ATOM 924 N N . ILE A 1 116 ? -11.620 -2.649 1.444 1.00 96.19 116 ILE A N 1
ATOM 925 C CA . ILE A 1 116 ? -11.267 -3.425 2.648 1.00 96.19 116 ILE A CA 1
ATOM 926 C C . ILE A 1 116 ? -10.734 -2.491 3.743 1.00 96.19 116 ILE A C 1
ATOM 928 O O . ILE A 1 116 ? -11.139 -2.613 4.900 1.00 96.19 116 ILE A O 1
ATOM 932 N N . GLY A 1 117 ? -9.873 -1.532 3.389 1.00 95.38 117 GLY A N 1
ATOM 933 C CA . GLY A 1 117 ? -9.378 -0.515 4.321 1.00 95.38 117 GLY A CA 1
ATOM 934 C C . GLY A 1 117 ? -10.498 0.368 4.883 1.00 95.38 117 GLY A C 1
ATOM 935 O O . GLY A 1 117 ? -10.560 0.592 6.093 1.00 95.38 117 GLY A O 1
ATOM 936 N N . ALA A 1 118 ? -11.428 0.816 4.034 1.00 95.62 118 ALA A N 1
ATOM 937 C CA . ALA A 1 118 ? -12.583 1.610 4.464 1.00 95.62 118 ALA A CA 1
ATOM 938 C C . ALA A 1 118 ? -13.499 0.834 5.430 1.00 95.62 118 ALA A C 1
ATOM 940 O O . ALA A 1 118 ? -13.915 1.361 6.463 1.00 95.62 118 ALA A O 1
ATOM 941 N N . VAL A 1 119 ? -13.763 -0.442 5.138 1.00 97.06 119 VAL A N 1
ATOM 942 C CA . VAL A 1 119 ? -14.549 -1.333 6.003 1.00 97.06 119 VAL A CA 1
ATOM 943 C C . VAL A 1 119 ? -13.828 -1.589 7.331 1.00 97.06 119 VAL A C 1
ATOM 945 O O . VAL A 1 119 ? -14.465 -1.556 8.382 1.00 97.06 119 VAL A O 1
ATOM 948 N N . ALA A 1 120 ? -12.506 -1.784 7.319 1.00 96.31 120 ALA A N 1
ATOM 949 C CA . ALA A 1 120 ? -11.703 -1.935 8.535 1.00 96.31 120 ALA A CA 1
ATOM 950 C C . ALA A 1 120 ? -11.737 -0.677 9.417 1.00 96.31 120 ALA A C 1
ATOM 952 O O . ALA A 1 120 ? -11.861 -0.789 10.637 1.00 96.31 120 ALA A O 1
ATOM 953 N N . CYS A 1 121 ? -11.698 0.513 8.808 1.00 95.44 121 CYS A N 1
ATOM 954 C CA . CYS A 1 121 ? -11.890 1.780 9.511 1.00 95.44 121 CYS A CA 1
ATOM 955 C C . CYS A 1 121 ? -13.276 1.838 10.169 1.00 95.44 121 CYS A C 1
ATOM 957 O O . CYS A 1 121 ? -13.391 2.084 11.368 1.00 95.44 121 CYS A O 1
ATOM 959 N N . ARG A 1 122 ? -14.339 1.510 9.424 1.00 95.25 122 ARG A N 1
ATOM 960 C CA . ARG A 1 122 ? -15.697 1.500 9.981 1.00 95.25 122 ARG A CA 1
ATOM 961 C C . ARG A 1 122 ? -15.858 0.486 11.117 1.00 95.25 122 ARG A C 1
ATOM 963 O O . ARG A 1 122 ? -16.527 0.797 12.098 1.00 95.25 122 ARG A O 1
ATOM 970 N N . LEU A 1 123 ? -15.226 -0.685 11.020 1.00 94.94 123 LEU A N 1
ATOM 971 C CA . LEU A 1 123 ? -15.252 -1.706 12.072 1.00 94.94 123 LEU A CA 1
ATOM 972 C C . LEU A 1 123 ? -14.733 -1.172 13.408 1.00 94.94 123 LEU A C 1
ATOM 974 O O . LEU A 1 123 ? -15.378 -1.407 14.425 1.00 94.94 123 LEU A O 1
ATOM 978 N N . VAL A 1 124 ? -13.604 -0.455 13.408 1.00 94.00 124 VAL A N 1
ATOM 979 C CA . VAL A 1 124 ? -13.049 0.118 14.647 1.00 94.00 124 VAL A CA 1
ATOM 980 C C . VAL A 1 124 ? -13.837 1.327 15.144 1.00 94.00 124 VAL A C 1
ATOM 982 O O . VAL A 1 124 ? -13.922 1.537 16.347 1.00 94.00 124 VAL A O 1
ATOM 985 N N . MET A 1 125 ? -14.484 2.083 14.250 1.00 92.38 125 MET A N 1
ATOM 986 C CA . MET A 1 125 ? -15.382 3.181 14.640 1.00 92.38 125 MET A CA 1
ATOM 987 C C . MET A 1 125 ? -16.649 2.705 15.366 1.00 92.38 125 MET A C 1
ATOM 989 O O . MET A 1 125 ? -17.311 3.512 16.010 1.00 92.38 125 MET A O 1
ATOM 993 N N . LEU A 1 126 ? -17.013 1.428 15.230 1.00 92.06 126 LEU A N 1
ATOM 994 C CA . LEU A 1 126 ? -18.119 0.801 15.961 1.00 92.06 126 LEU A CA 1
ATOM 995 C C . LEU A 1 126 ? -17.653 0.127 17.265 1.00 92.06 126 LEU A C 1
ATOM 997 O O . LEU A 1 126 ? -18.425 -0.560 17.933 1.00 92.06 126 LEU A O 1
ATOM 1001 N N . ASP A 1 127 ? -16.380 0.233 17.640 1.00 89.06 127 ASP A N 1
ATOM 1002 C CA . ASP A 1 127 ? -15.935 -0.292 18.930 1.00 89.06 127 ASP A CA 1
ATOM 1003 C C . ASP A 1 127 ? -16.519 0.544 20.077 1.00 89.06 127 ASP A C 1
ATOM 1005 O O . ASP A 1 127 ? -16.572 1.769 20.004 1.00 89.06 127 ASP A O 1
ATOM 1009 N N . GLY A 1 128 ? -17.003 -0.120 21.131 1.00 77.19 128 GLY A N 1
ATOM 1010 C CA . GLY A 1 128 ? -17.711 0.535 22.235 1.00 77.19 128 GLY A CA 1
ATOM 1011 C C . GLY A 1 128 ? -19.190 0.840 21.967 1.00 77.19 128 GLY A C 1
ATOM 1012 O O . GLY A 1 128 ? -19.900 1.213 22.898 1.00 77.19 128 GLY A O 1
ATOM 1013 N N . THR A 1 129 ? -19.690 0.635 20.743 1.00 78.31 129 THR A N 1
ATOM 1014 C CA . THR A 1 129 ? -21.135 0.592 20.474 1.00 78.31 129 THR A CA 1
ATOM 1015 C C . THR A 1 129 ? -21.661 -0.832 20.684 1.00 78.31 129 THR A C 1
ATOM 1017 O O . THR A 1 129 ? -20.911 -1.794 20.525 1.00 78.31 129 THR A O 1
ATOM 1020 N N . GLU A 1 130 ? -22.942 -0.990 21.030 1.00 63.44 130 GLU A N 1
ATOM 1021 C CA . GLU A 1 130 ? -23.607 -2.306 21.168 1.00 63.44 130 GLU A CA 1
ATOM 1022 C C . GLU A 1 130 ? -23.014 -3.239 22.251 1.00 63.44 130 GLU A C 1
ATOM 1024 O O . GLU A 1 130 ? -23.087 -4.460 22.136 1.00 63.44 130 GLU A O 1
ATOM 1029 N N . GLY A 1 131 ? -22.418 -2.690 23.319 1.00 60.91 131 GLY A N 1
ATOM 1030 C CA . GLY A 1 131 ? -21.888 -3.490 24.437 1.00 60.91 131 GLY A CA 1
ATOM 1031 C C . GLY A 1 131 ? -20.620 -4.297 24.114 1.00 60.91 131 GLY A C 1
ATOM 1032 O O . GLY A 1 131 ? -20.196 -5.122 24.922 1.00 60.91 131 GLY A O 1
ATOM 1033 N N . ASP A 1 132 ? -19.997 -4.063 22.954 1.00 69.06 132 ASP A N 1
ATOM 1034 C CA . ASP A 1 132 ? -18.743 -4.706 22.554 1.00 69.06 132 ASP A CA 1
ATOM 1035 C C . ASP A 1 132 ? -17.540 -3.987 23.188 1.00 69.06 132 ASP A C 1
ATOM 1037 O O . ASP A 1 132 ? -17.033 -2.990 22.658 1.00 69.06 132 ASP A O 1
ATOM 1041 N N . ASP A 1 133 ? -17.057 -4.506 24.323 1.00 70.06 133 ASP A N 1
ATOM 1042 C CA . ASP A 1 133 ? -15.777 -4.088 24.900 1.00 70.06 133 ASP A CA 1
ATOM 1043 C C . ASP A 1 133 ? -14.615 -4.865 24.269 1.00 70.06 133 ASP A C 1
ATOM 1045 O O . ASP A 1 133 ? -14.007 -5.770 24.852 1.00 70.06 133 ASP A O 1
ATOM 1049 N N . THR A 1 134 ? -14.305 -4.513 23.022 1.00 83.94 134 THR A N 1
ATOM 1050 C CA . THR A 1 134 ? -13.175 -5.097 22.300 1.00 83.94 134 THR A CA 1
ATOM 1051 C C . THR A 1 134 ? -11.869 -4.803 23.048 1.00 83.94 134 THR A C 1
ATOM 1053 O O . THR A 1 134 ? -11.361 -3.677 23.039 1.00 83.94 134 THR A O 1
ATOM 1056 N N . LYS A 1 135 ? -11.296 -5.817 23.701 1.00 85.94 135 LYS A N 1
ATOM 1057 C CA . LYS A 1 135 ? -10.033 -5.695 24.444 1.00 85.94 135 LYS A CA 1
ATOM 1058 C C . LYS A 1 135 ? -8.854 -5.497 23.493 1.00 85.94 135 LYS A C 1
ATOM 1060 O O . LYS A 1 135 ? -8.769 -6.127 22.441 1.00 85.94 135 LYS A O 1
ATOM 1065 N N . THR A 1 136 ? -7.914 -4.645 23.888 1.00 92.44 136 THR A N 1
ATOM 1066 C CA . THR A 1 136 ? -6.672 -4.415 23.146 1.00 92.44 136 THR A CA 1
ATOM 1067 C C . THR A 1 136 ? -5.509 -4.195 24.108 1.00 92.44 136 THR A C 1
ATOM 1069 O O . THR A 1 136 ? -5.710 -3.784 25.250 1.00 92.44 136 THR A O 1
ATOM 1072 N N . ASN A 1 137 ? -4.297 -4.507 23.663 1.00 93.75 137 ASN A N 1
ATOM 1073 C CA . ASN A 1 137 ? -3.063 -4.332 24.418 1.00 93.75 137 ASN A CA 1
ATOM 1074 C C . ASN A 1 137 ? -1.888 -4.112 23.443 1.00 93.75 137 ASN A C 1
ATOM 1076 O O . ASN A 1 137 ? -2.068 -4.142 22.224 1.00 93.75 137 ASN A O 1
ATOM 1080 N N . ALA A 1 138 ? -0.674 -3.918 23.961 1.00 93.38 138 ALA A N 1
ATOM 1081 C CA . ALA A 1 138 ? 0.520 -3.737 23.128 1.00 93.38 138 ALA A CA 1
ATOM 1082 C C . ALA A 1 138 ? 0.855 -4.961 22.243 1.00 93.38 138 ALA A C 1
ATOM 1084 O O . ALA A 1 138 ? 1.430 -4.814 21.168 1.00 93.38 138 ALA A O 1
ATOM 1085 N N . LEU A 1 139 ? 0.458 -6.181 22.632 1.00 95.12 139 LEU A N 1
ATOM 1086 C CA . LEU A 1 139 ? 0.653 -7.365 21.783 1.00 95.12 139 LEU A CA 1
ATOM 1087 C C . LEU A 1 139 ? -0.251 -7.338 20.544 1.00 95.12 139 LEU A C 1
ATOM 1089 O O . LEU A 1 139 ? 0.116 -7.904 19.514 1.00 95.12 139 LEU A O 1
ATOM 1093 N N . SER A 1 140 ? -1.396 -6.648 20.604 1.00 94.88 140 SER A N 1
ATOM 1094 C CA . SER A 1 140 ? -2.305 -6.496 19.463 1.00 94.88 140 SER A CA 1
ATOM 1095 C C . SER A 1 140 ? -1.649 -5.813 18.258 1.00 94.88 140 SER A C 1
ATOM 1097 O O . SER A 1 140 ? -2.048 -6.099 17.130 1.00 94.88 140 SER A O 1
ATOM 1099 N N . THR A 1 141 ? -0.661 -4.938 18.473 1.00 95.94 141 THR A N 1
ATOM 1100 C CA . THR A 1 141 ? 0.130 -4.280 17.416 1.00 95.94 141 THR A CA 1
ATOM 1101 C C . THR A 1 141 ? 1.447 -5.008 17.159 1.00 95.94 141 THR A C 1
ATOM 1103 O O . THR A 1 141 ? 1.829 -5.192 16.004 1.00 95.94 141 THR A O 1
ATOM 1106 N N . PHE A 1 142 ? 2.115 -5.492 18.209 1.00 96.19 142 PHE A N 1
ATOM 1107 C CA . PHE A 1 142 ? 3.399 -6.175 18.074 1.00 96.19 142 PHE A CA 1
ATOM 1108 C C . PHE A 1 142 ? 3.302 -7.474 17.265 1.00 96.19 142 PHE A C 1
ATOM 1110 O O . PHE A 1 142 ? 4.074 -7.666 16.331 1.00 96.19 142 PHE A O 1
ATOM 1117 N N . VAL A 1 143 ? 2.337 -8.349 17.572 1.00 96.44 143 VAL A N 1
ATOM 1118 C CA . VAL A 1 143 ? 2.188 -9.657 16.906 1.00 96.44 143 VAL A CA 1
ATOM 1119 C C . VAL A 1 143 ? 1.998 -9.536 15.389 1.00 96.44 143 VAL A C 1
ATOM 1121 O O . VAL A 1 143 ? 2.734 -10.202 14.660 1.00 96.44 143 VAL A O 1
ATOM 1124 N N . PRO A 1 144 ? 1.066 -8.715 14.859 1.00 97.12 144 PRO A N 1
ATOM 1125 C CA . PRO A 1 144 ? 0.928 -8.596 13.412 1.00 97.12 144 PRO A CA 1
ATOM 1126 C C . PRO A 1 144 ? 2.153 -7.961 12.745 1.00 97.12 144 PRO A C 1
ATOM 1128 O O . PRO A 1 144 ? 2.528 -8.407 11.663 1.00 97.12 144 PRO A O 1
ATOM 1131 N N . LEU A 1 145 ? 2.818 -6.985 13.380 1.00 95.62 145 LEU A N 1
ATOM 1132 C CA . LEU A 1 145 ? 4.052 -6.410 12.833 1.00 95.62 145 LEU A CA 1
ATOM 1133 C C . LEU A 1 145 ? 5.187 -7.444 12.795 1.00 95.62 145 LEU A C 1
ATOM 1135 O O . LEU A 1 145 ? 5.852 -7.588 11.771 1.00 95.62 145 LEU A O 1
ATOM 1139 N N . ALA A 1 146 ? 5.376 -8.197 13.879 1.00 96.31 146 ALA A N 1
ATOM 1140 C CA . ALA A 1 146 ? 6.344 -9.285 13.947 1.00 96.31 146 ALA A CA 1
ATOM 1141 C C . ALA A 1 146 ? 6.042 -10.372 12.905 1.00 96.31 146 ALA A C 1
ATOM 1143 O O . ALA A 1 146 ? 6.964 -10.878 12.277 1.00 96.31 146 ALA A O 1
ATOM 1144 N N . GLY A 1 147 ? 4.765 -10.681 12.658 1.00 96.12 147 GLY A N 1
ATOM 1145 C CA . GLY A 1 147 ? 4.350 -11.601 11.597 1.00 96.12 147 GLY A CA 1
ATOM 1146 C C . GLY A 1 147 ? 4.698 -11.099 10.193 1.00 96.12 147 GLY A C 1
ATOM 1147 O O . GLY A 1 147 ? 5.185 -11.874 9.373 1.00 96.12 147 GLY A O 1
ATOM 1148 N N . ILE A 1 148 ? 4.516 -9.801 9.921 1.00 95.44 148 ILE A N 1
ATOM 1149 C CA . ILE A 1 148 ? 4.915 -9.183 8.646 1.00 95.44 148 ILE A CA 1
ATOM 1150 C C . ILE A 1 148 ? 6.436 -9.264 8.462 1.00 95.44 148 ILE A C 1
ATOM 1152 O O . ILE A 1 148 ? 6.900 -9.736 7.425 1.00 95.44 148 ILE A O 1
ATOM 1156 N N . ILE A 1 149 ? 7.212 -8.850 9.469 1.00 95.25 149 ILE A N 1
ATOM 1157 C CA . ILE A 1 149 ? 8.683 -8.888 9.425 1.00 95.25 149 ILE A CA 1
ATOM 1158 C C . ILE A 1 149 ? 9.181 -10.333 9.300 1.00 95.25 149 ILE A C 1
ATOM 1160 O O . ILE A 1 149 ? 10.042 -10.619 8.472 1.00 95.25 149 ILE A O 1
ATOM 1164 N N . GLY A 1 150 ? 8.609 -11.253 10.076 1.00 95.81 150 GLY A N 1
ATOM 1165 C CA . GLY A 1 150 ? 8.940 -12.674 10.047 1.00 95.81 150 GLY A CA 1
ATOM 1166 C C . GLY A 1 150 ? 8.685 -13.299 8.679 1.00 95.81 150 GLY A C 1
ATOM 1167 O O . GLY A 1 150 ? 9.552 -14.002 8.169 1.00 95.81 150 GLY A O 1
ATOM 1168 N N . LEU A 1 151 ? 7.555 -12.979 8.035 1.00 93.75 151 LEU A N 1
ATOM 1169 C CA . LEU A 1 151 ? 7.285 -13.399 6.660 1.00 93.75 151 LEU A CA 1
ATOM 1170 C C . LEU A 1 151 ? 8.342 -12.847 5.696 1.00 93.75 151 LEU A C 1
ATOM 1172 O O . LEU A 1 151 ? 8.855 -13.595 4.872 1.00 93.75 151 LEU A O 1
ATOM 1176 N N . MET A 1 152 ? 8.682 -11.559 5.786 1.00 91.50 152 MET A N 1
ATOM 1177 C CA . MET A 1 152 ? 9.693 -10.956 4.909 1.00 91.50 152 MET A CA 1
ATOM 1178 C C . MET A 1 152 ? 11.057 -11.637 5.059 1.00 91.50 152 MET A C 1
ATOM 1180 O O . MET A 1 152 ? 11.679 -11.969 4.053 1.00 91.50 152 MET A O 1
ATOM 1184 N N . LEU A 1 153 ? 11.496 -11.894 6.294 1.00 93.81 153 LEU A N 1
ATOM 1185 C CA . LEU A 1 153 ? 12.758 -12.582 6.573 1.00 93.81 153 LEU A CA 1
ATOM 1186 C C . LEU A 1 153 ? 12.735 -14.032 6.084 1.00 93.81 153 LEU A C 1
ATOM 1188 O O . LEU A 1 153 ? 13.662 -14.448 5.399 1.00 93.81 153 LEU A O 1
ATOM 1192 N N . ALA A 1 154 ? 11.664 -14.777 6.365 1.00 92.62 154 ALA A N 1
ATOM 1193 C CA . ALA A 1 154 ? 11.525 -16.164 5.927 1.00 92.62 154 ALA A CA 1
ATOM 1194 C C . ALA A 1 154 ? 11.507 -16.297 4.395 1.00 92.62 154 ALA A C 1
ATOM 1196 O O . ALA A 1 154 ? 12.011 -17.273 3.847 1.00 92.62 154 ALA A O 1
ATOM 1197 N N . ARG A 1 155 ? 10.956 -15.308 3.686 1.00 89.94 155 ARG A N 1
ATOM 1198 C CA . ARG A 1 155 ? 11.001 -15.260 2.218 1.00 89.94 155 ARG A CA 1
ATOM 1199 C C . ARG A 1 155 ? 12.390 -14.888 1.707 1.00 89.94 155 ARG A C 1
ATOM 1201 O O . ARG A 1 155 ? 12.863 -15.501 0.759 1.00 89.94 155 ARG A O 1
ATOM 1208 N N . ALA A 1 156 ? 13.065 -13.939 2.356 1.00 87.88 156 ALA A N 1
ATOM 1209 C CA . ALA A 1 156 ? 14.427 -13.542 1.997 1.00 87.88 156 ALA A CA 1
ATOM 1210 C C . ALA A 1 156 ? 15.449 -14.678 2.177 1.00 87.88 156 ALA A C 1
ATOM 1212 O O . ALA A 1 156 ? 16.413 -14.753 1.421 1.00 87.88 156 ALA A O 1
ATOM 1213 N N . THR A 1 157 ? 15.237 -15.572 3.146 1.00 89.75 157 THR A N 1
ATOM 1214 C CA . THR A 1 157 ? 16.083 -16.754 3.376 1.00 89.75 157 THR A CA 1
ATOM 1215 C C . THR A 1 157 ? 15.654 -17.991 2.581 1.00 89.75 157 THR A C 1
ATOM 1217 O O . THR A 1 157 ? 16.284 -19.036 2.717 1.00 89.75 157 THR A O 1
ATOM 1220 N N . GLY A 1 158 ? 14.589 -17.907 1.776 1.00 87.12 158 GLY A N 1
ATOM 1221 C CA . GLY A 1 158 ? 14.059 -19.042 1.012 1.00 87.12 158 GLY A CA 1
ATOM 1222 C C . GLY A 1 158 ? 13.307 -20.090 1.845 1.00 87.12 158 GLY A C 1
ATOM 1223 O O . GLY A 1 158 ? 12.912 -21.118 1.309 1.00 87.12 158 GLY A O 1
ATOM 1224 N N . LEU A 1 159 ? 13.059 -19.847 3.139 1.00 90.88 159 LEU A N 1
ATOM 1225 C CA . LEU A 1 159 ? 12.250 -20.738 3.985 1.00 90.88 159 LEU A CA 1
ATOM 1226 C C . LEU A 1 159 ? 10.775 -20.764 3.559 1.00 90.88 159 LEU A C 1
ATOM 1228 O O . LEU A 1 159 ? 10.083 -21.757 3.773 1.00 90.88 159 LEU A O 1
ATOM 1232 N N . VAL A 1 160 ? 10.280 -19.664 2.983 1.00 90.81 160 VAL A N 1
ATOM 1233 C CA . VAL A 1 160 ? 8.911 -19.542 2.470 1.00 90.81 160 VAL A CA 1
ATOM 1234 C C . VAL A 1 160 ? 8.954 -19.127 1.003 1.00 90.81 160 VAL A C 1
ATOM 1236 O O . VAL A 1 160 ? 9.246 -17.979 0.675 1.00 90.81 160 VAL A O 1
ATOM 1239 N N . GLU A 1 161 ? 8.590 -20.049 0.117 1.00 89.94 161 GLU A N 1
ATOM 1240 C CA . GLU A 1 161 ? 8.561 -19.837 -1.334 1.00 89.94 161 GLU A CA 1
ATOM 1241 C C . GLU A 1 161 ? 7.121 -19.752 -1.849 1.00 89.94 161 GLU A C 1
ATOM 1243 O O . GLU A 1 161 ? 6.649 -20.626 -2.568 1.00 89.94 161 GLU A O 1
ATOM 1248 N N . ILE A 1 162 ? 6.397 -18.705 -1.460 1.00 90.69 162 ILE A N 1
ATOM 1249 C CA . ILE A 1 162 ? 5.047 -18.420 -1.974 1.00 90.69 162 ILE A CA 1
ATOM 1250 C C . ILE A 1 162 ? 5.140 -17.209 -2.907 1.00 90.69 162 ILE A C 1
ATOM 1252 O O . ILE A 1 162 ? 5.875 -16.268 -2.588 1.00 90.69 162 ILE A O 1
ATOM 1256 N N . SER A 1 163 ? 4.397 -17.208 -4.020 1.00 90.94 163 SER A N 1
ATOM 1257 C CA . SER A 1 163 ? 4.270 -16.052 -4.927 1.00 90.94 163 SER A CA 1
ATOM 1258 C C . SER A 1 163 ? 3.988 -14.757 -4.161 1.00 90.94 163 SER A C 1
ATOM 1260 O O . SER A 1 163 ? 3.209 -14.744 -3.199 1.00 90.94 163 SER A O 1
ATOM 1262 N N . ASP A 1 164 ? 4.593 -13.651 -4.609 1.00 88.19 164 ASP A N 1
ATOM 1263 C CA . ASP A 1 164 ? 4.383 -12.317 -4.025 1.00 88.19 164 ASP A CA 1
ATOM 1264 C C . ASP A 1 164 ? 2.902 -11.935 -3.977 1.00 88.19 164 ASP A C 1
ATOM 1266 O O . ASP A 1 164 ? 2.440 -11.336 -3.000 1.00 88.19 164 ASP A O 1
ATOM 1270 N N . MET A 1 165 ? 2.140 -12.322 -5.001 1.00 89.25 165 MET A N 1
ATOM 1271 C CA . MET A 1 165 ? 0.722 -11.990 -5.107 1.00 89.25 165 MET A CA 1
ATOM 1272 C C . MET A 1 165 ? -0.092 -12.668 -4.005 1.00 89.25 165 MET A C 1
ATOM 1274 O O . MET A 1 165 ? -0.904 -12.019 -3.336 1.00 89.25 165 MET A O 1
ATOM 1278 N N . LEU A 1 166 ? 0.166 -13.954 -3.764 1.00 93.06 166 LEU A N 1
ATOM 1279 C CA . LEU A 1 166 ? -0.514 -14.732 -2.730 1.00 93.06 166 LEU A CA 1
ATOM 1280 C C . LEU A 1 166 ? -0.036 -14.349 -1.329 1.00 93.06 166 LEU A C 1
ATOM 1282 O O . LEU A 1 166 ? -0.866 -14.124 -0.448 1.00 93.06 166 LEU A O 1
ATOM 1286 N N . ALA A 1 167 ? 1.275 -14.194 -1.125 1.00 92.75 167 ALA A N 1
ATOM 1287 C CA . ALA A 1 167 ? 1.839 -13.765 0.154 1.00 92.75 167 ALA A CA 1
ATOM 1288 C C . ALA A 1 167 ? 1.259 -12.410 0.592 1.00 92.75 167 ALA A C 1
ATOM 1290 O O . ALA A 1 167 ? 0.886 -12.234 1.758 1.00 92.75 167 ALA A O 1
ATOM 1291 N N . ARG A 1 168 ? 1.097 -11.472 -0.353 1.00 90.81 168 ARG A N 1
ATOM 12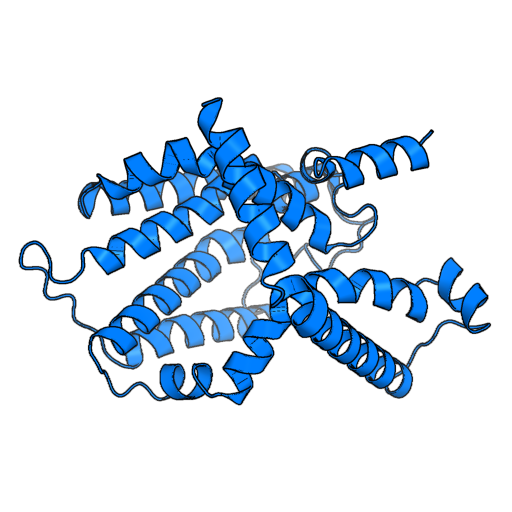92 C CA . ARG A 1 168 ? 0.448 -10.186 -0.089 1.00 90.81 168 ARG A CA 1
ATOM 1293 C C . ARG A 1 168 ? -1.014 -10.359 0.323 1.00 90.81 168 ARG A C 1
ATOM 1295 O O . ARG A 1 168 ? -1.420 -9.821 1.350 1.00 90.81 168 ARG A O 1
ATOM 1302 N N . ALA A 1 169 ? -1.807 -11.076 -0.469 1.00 92.69 169 ALA A N 1
ATOM 1303 C CA . ALA A 1 169 ? -3.253 -11.162 -0.264 1.00 92.69 169 ALA A CA 1
ATOM 1304 C C . ALA A 1 169 ? -3.654 -12.004 0.958 1.00 92.69 169 ALA A C 1
ATOM 1306 O O . ALA A 1 169 ? -4.602 -11.654 1.659 1.00 92.69 169 ALA A O 1
ATOM 1307 N N . VAL A 1 170 ? -2.948 -13.105 1.214 1.00 94.00 170 VAL A N 1
ATOM 1308 C CA . VAL A 1 170 ? -3.306 -14.082 2.254 1.00 94.00 170 VAL A CA 1
ATOM 1309 C C . VAL A 1 170 ? -2.682 -13.733 3.601 1.00 94.00 170 VAL A C 1
ATOM 1311 O O . VAL A 1 170 ? -3.301 -13.975 4.634 1.00 94.00 170 VAL A O 1
ATOM 1314 N N . VAL A 1 171 ? -1.480 -13.149 3.611 1.00 93.31 171 VAL A N 1
ATOM 1315 C CA . VAL A 1 171 ? -0.733 -12.918 4.856 1.00 93.31 171 VAL A CA 1
ATOM 1316 C C . VAL A 1 171 ? -0.552 -11.431 5.128 1.00 93.31 171 VAL A C 1
ATOM 1318 O O . VAL A 1 171 ? -1.017 -10.936 6.155 1.00 93.31 171 VAL A O 1
ATOM 1321 N N . PHE A 1 172 ? 0.079 -10.694 4.210 1.00 93.56 172 PHE A N 1
ATOM 1322 C CA . PHE A 1 172 ? 0.451 -9.301 4.465 1.00 93.56 172 PHE A CA 1
ATOM 1323 C C . PHE A 1 172 ? -0.764 -8.405 4.717 1.00 93.56 172 PHE A C 1
ATOM 1325 O O . PHE A 1 172 ? -0.809 -7.727 5.736 1.00 93.56 172 PHE A O 1
ATOM 1332 N N . VAL A 1 173 ? -1.758 -8.403 3.821 1.00 93.38 173 VAL A N 1
ATOM 1333 C CA . VAL A 1 173 ? -2.932 -7.522 3.930 1.00 93.38 173 VAL A CA 1
ATOM 1334 C C . VAL A 1 173 ? -3.725 -7.797 5.216 1.00 93.38 173 VAL A C 1
ATOM 1336 O O . VAL A 1 173 ? -3.967 -6.842 5.955 1.00 93.38 173 VAL A O 1
ATOM 1339 N N . PRO A 1 174 ? -4.074 -9.051 5.573 1.00 95.12 174 PRO A N 1
ATOM 1340 C CA . PRO A 1 174 ? -4.748 -9.329 6.843 1.00 95.12 174 PRO A CA 1
ATOM 1341 C C . PRO A 1 174 ? -3.949 -8.907 8.082 1.00 95.12 174 PRO A C 1
ATOM 1343 O O . PRO A 1 174 ? -4.515 -8.301 8.997 1.00 95.12 174 PRO A O 1
ATOM 1346 N N . LEU A 1 175 ? -2.638 -9.180 8.120 1.00 96.62 175 LEU A N 1
ATOM 1347 C CA . LEU A 1 175 ? -1.788 -8.758 9.237 1.00 96.62 175 LEU A CA 1
ATOM 1348 C C . LEU A 1 175 ? -1.674 -7.235 9.310 1.00 96.62 175 LEU A C 1
ATOM 1350 O O . LEU A 1 175 ? -1.783 -6.668 10.394 1.00 96.62 175 LEU A O 1
ATOM 1354 N N . PHE A 1 176 ? -1.526 -6.566 8.169 1.00 95.56 176 PHE A N 1
ATOM 1355 C CA . PHE A 1 176 ? -1.435 -5.114 8.092 1.00 95.56 176 PHE A CA 1
ATOM 1356 C C . PHE A 1 176 ? -2.733 -4.444 8.554 1.00 95.56 176 PHE A C 1
ATOM 1358 O O . PHE A 1 176 ? -2.697 -3.520 9.363 1.00 95.56 176 PHE A O 1
ATOM 1365 N N . LEU A 1 177 ? -3.894 -4.953 8.135 1.00 95.75 177 LEU A N 1
ATOM 1366 C CA . LEU A 1 177 ? -5.191 -4.472 8.619 1.00 95.75 177 LEU A CA 1
ATOM 1367 C C . LEU A 1 177 ? -5.337 -4.676 10.125 1.00 95.75 177 LEU A C 1
ATOM 1369 O O . LEU A 1 177 ? -5.779 -3.768 10.828 1.00 95.75 177 LEU A O 1
ATOM 1373 N N . ARG A 1 178 ? -4.944 -5.847 10.640 1.00 96.00 178 ARG A N 1
ATOM 1374 C CA . ARG A 1 178 ? -4.971 -6.125 12.080 1.00 96.00 178 ARG A CA 1
ATOM 1375 C C . ARG A 1 178 ? -4.069 -5.167 12.849 1.00 96.00 178 ARG A C 1
ATOM 1377 O O . ARG A 1 178 ? -4.506 -4.642 13.869 1.00 96.00 178 ARG A O 1
ATOM 1384 N N . PHE A 1 179 ? -2.862 -4.919 12.346 1.00 96.75 179 PHE A N 1
ATOM 1385 C CA . PHE A 1 179 ? -1.931 -3.947 12.904 1.00 96.75 179 PHE A CA 1
ATOM 1386 C C . PHE A 1 179 ? -2.549 -2.546 12.952 1.00 96.75 179 PHE A C 1
ATOM 1388 O O . PHE A 1 179 ? -2.605 -1.950 14.024 1.00 96.75 179 PHE A O 1
ATOM 1395 N N . MET A 1 180 ? -3.087 -2.051 11.833 1.00 95.62 180 MET A N 1
ATOM 1396 C CA . MET A 1 180 ? -3.685 -0.714 11.753 1.00 95.62 180 MET A CA 1
ATOM 1397 C C . MET A 1 180 ? -4.898 -0.560 12.678 1.00 95.62 180 MET A C 1
ATOM 1399 O O . MET A 1 180 ? -5.002 0.426 13.407 1.00 95.62 180 MET A O 1
ATOM 1403 N N . MET A 1 181 ? -5.794 -1.552 12.704 1.00 96.12 181 MET A N 1
ATOM 1404 C CA . MET A 1 181 ? -6.949 -1.546 13.605 1.00 96.12 181 MET A CA 1
ATOM 1405 C C . MET A 1 181 ? -6.526 -1.592 15.080 1.00 96.12 181 MET A C 1
ATOM 1407 O O . MET A 1 181 ? -7.106 -0.896 15.909 1.00 96.12 181 MET A O 1
ATOM 1411 N N . ALA A 1 182 ? -5.519 -2.398 15.426 1.00 96.06 182 ALA A N 1
ATOM 1412 C CA . ALA A 1 182 ? -4.988 -2.467 16.785 1.00 96.06 182 ALA A CA 1
ATOM 1413 C C . ALA A 1 182 ? -4.287 -1.169 17.200 1.00 96.06 182 ALA A C 1
ATOM 1415 O O . ALA A 1 182 ? -4.493 -0.710 18.320 1.00 96.06 182 ALA A O 1
ATOM 1416 N N . ALA A 1 183 ? -3.517 -0.557 16.297 1.00 95.50 183 ALA A N 1
ATOM 1417 C CA . ALA A 1 183 ? -2.854 0.717 16.540 1.00 95.50 183 ALA A CA 1
ATOM 1418 C C . ALA A 1 183 ? -3.888 1.803 16.849 1.00 95.50 183 ALA A C 1
ATOM 1420 O O . ALA A 1 183 ? -3.787 2.458 17.881 1.00 95.50 183 ALA A O 1
ATOM 1421 N N . HIS A 1 184 ? -4.944 1.906 16.032 1.00 94.69 184 HIS A N 1
ATOM 1422 C CA . HIS A 1 184 ? -6.058 2.820 16.286 1.00 94.69 184 HIS A CA 1
ATOM 1423 C C . HIS A 1 184 ? -6.696 2.590 17.665 1.00 94.69 184 HIS A C 1
ATOM 1425 O O . HIS A 1 184 ? -6.834 3.528 18.449 1.00 94.69 184 HIS A O 1
ATOM 1431 N N . ARG A 1 185 ? -7.042 1.338 17.994 1.00 94.38 185 ARG A N 1
ATOM 1432 C CA . ARG A 1 185 ? -7.644 0.990 19.291 1.00 94.38 185 ARG A CA 1
ATOM 1433 C C . ARG A 1 185 ? -6.732 1.335 20.464 1.00 94.38 185 ARG A C 1
ATOM 1435 O O . ARG A 1 185 ? -7.213 1.880 21.452 1.00 94.38 185 ARG A O 1
ATOM 1442 N N . ASN A 1 186 ? -5.437 1.036 20.362 1.00 94.75 186 ASN A N 1
ATOM 1443 C CA . ASN A 1 186 ? -4.459 1.343 21.404 1.00 94.75 186 ASN A CA 1
ATOM 1444 C C . ASN A 1 186 ? -4.335 2.854 21.618 1.00 94.75 186 ASN A C 1
ATOM 1446 O O . ASN A 1 186 ? -4.294 3.293 22.766 1.00 94.75 186 ASN A O 1
ATOM 1450 N N . THR A 1 187 ? -4.356 3.645 20.540 1.00 92.81 187 THR A N 1
ATOM 1451 C CA . THR A 1 187 ? -4.363 5.111 20.614 1.00 92.81 187 THR A CA 1
ATOM 1452 C C . THR A 1 187 ? -5.626 5.642 21.291 1.00 92.81 187 THR A C 1
ATOM 1454 O O . THR A 1 187 ? -5.520 6.418 22.235 1.00 92.81 187 THR A O 1
ATOM 1457 N N . VAL A 1 188 ? -6.817 5.216 20.856 1.00 91.12 188 VAL A N 1
ATOM 1458 C CA . VAL A 1 188 ? -8.096 5.727 21.391 1.00 91.12 188 VAL A CA 1
ATOM 1459 C C . VAL A 1 188 ? -8.327 5.289 22.840 1.00 91.12 188 VAL A C 1
ATOM 1461 O O . VAL A 1 188 ? -8.810 6.078 23.645 1.00 91.12 188 VAL A O 1
ATOM 1464 N N . LYS A 1 189 ? -7.952 4.054 23.201 1.00 90.31 189 LYS A N 1
ATOM 1465 C CA . LYS A 1 189 ? -8.098 3.518 24.567 1.00 90.31 189 LYS A CA 1
ATOM 1466 C C . LYS A 1 189 ? -6.950 3.902 25.514 1.00 90.31 189 LYS A C 1
ATOM 1468 O O . LYS A 1 189 ? -6.945 3.455 26.657 1.00 90.31 189 LYS A O 1
ATOM 1473 N N . GLY A 1 190 ? -5.969 4.689 25.065 1.00 90.00 190 GLY A N 1
ATOM 1474 C CA . GLY A 1 190 ? -4.858 5.148 25.908 1.00 90.00 190 GLY A CA 1
ATOM 1475 C C . GLY A 1 190 ? -3.939 4.026 26.409 1.00 90.00 190 GLY A C 1
ATOM 1476 O O . GLY A 1 190 ? -3.347 4.134 27.484 1.00 90.00 190 GLY A O 1
ATOM 1477 N N . VAL A 1 191 ? -3.816 2.931 25.655 1.00 93.06 191 VAL A N 1
ATOM 1478 C CA . VAL A 1 191 ? -2.924 1.822 26.010 1.00 93.06 191 VAL A CA 1
ATOM 1479 C C . VAL A 1 191 ? -1.471 2.277 25.885 1.00 93.06 191 VAL A C 1
ATOM 1481 O O . VAL A 1 191 ? -1.078 2.852 24.870 1.00 93.06 191 VAL A O 1
ATOM 1484 N N . LYS A 1 192 ? -0.643 1.967 26.893 1.00 93.12 192 LYS A N 1
ATOM 1485 C CA . LYS A 1 192 ? 0.813 2.162 26.822 1.00 93.12 192 LYS A CA 1
ATOM 1486 C C . LYS A 1 192 ? 1.422 1.183 25.816 1.00 93.12 192 LYS A C 1
ATOM 1488 O O . LYS A 1 192 ? 1.822 0.078 26.170 1.00 93.12 192 LYS A O 1
ATOM 1493 N N . ASP A 1 193 ? 1.465 1.601 24.560 1.00 95.62 193 ASP A N 1
ATOM 1494 C CA . ASP A 1 193 ? 2.032 0.844 23.451 1.00 95.62 193 ASP A CA 1
ATOM 1495 C C . ASP A 1 193 ? 3.324 1.530 22.956 1.00 95.62 193 ASP A C 1
ATOM 1497 O O . ASP A 1 193 ? 3.259 2.602 22.343 1.00 95.62 193 ASP A O 1
ATOM 1501 N N . PRO A 1 194 ? 4.510 0.946 23.220 1.00 94.69 194 PRO A N 1
ATOM 1502 C CA . PRO A 1 194 ? 5.784 1.545 22.828 1.00 94.69 194 PRO A CA 1
ATOM 1503 C C . PRO A 1 194 ? 5.953 1.619 21.307 1.00 94.69 194 PRO A C 1
ATOM 1505 O O . PRO A 1 194 ? 6.585 2.550 20.811 1.00 94.69 194 PRO A O 1
ATOM 1508 N N . LEU A 1 195 ? 5.363 0.682 20.560 1.00 94.06 195 LEU A N 1
ATOM 1509 C CA . LEU A 1 195 ? 5.440 0.652 19.105 1.00 94.06 195 LEU A CA 1
ATOM 1510 C C . LEU A 1 195 ? 4.629 1.799 18.505 1.00 94.06 195 LEU A C 1
ATOM 1512 O O . LEU A 1 195 ? 5.139 2.547 17.673 1.00 94.06 195 LEU A O 1
ATOM 1516 N N . VAL A 1 196 ? 3.391 1.987 18.966 1.00 94.19 196 VAL A N 1
ATOM 1517 C CA . VAL A 1 196 ? 2.555 3.119 18.536 1.00 94.19 196 VAL A CA 1
ATOM 1518 C C . VAL A 1 196 ? 3.194 4.447 18.940 1.00 94.19 196 VAL A C 1
ATOM 1520 O O . VAL A 1 196 ? 3.211 5.373 18.132 1.00 94.19 196 VAL A O 1
ATOM 1523 N N . SER A 1 197 ? 3.775 4.536 20.140 1.00 94.00 197 SER A N 1
ATOM 1524 C CA . SER A 1 197 ? 4.495 5.730 20.604 1.00 94.00 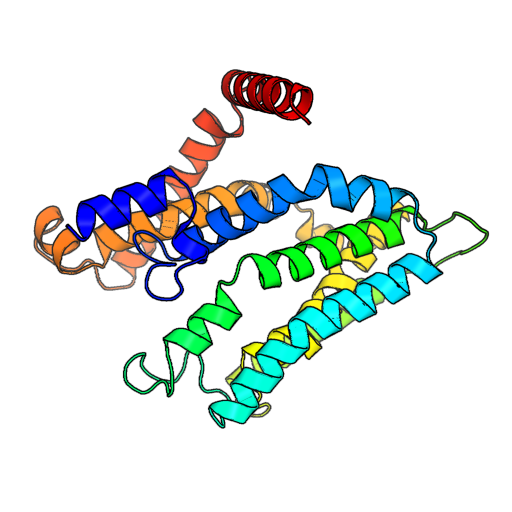197 SER A CA 1
ATOM 1525 C C . SER A 1 197 ? 5.686 6.076 19.702 1.00 94.00 197 SER A C 1
ATOM 1527 O O . SER A 1 197 ? 5.817 7.214 19.248 1.00 94.00 197 SER A O 1
ATOM 1529 N N . PHE A 1 198 ? 6.511 5.082 19.357 1.00 94.31 198 PHE A N 1
ATOM 1530 C CA . PHE A 1 198 ? 7.635 5.258 18.439 1.00 94.31 198 PHE A CA 1
ATOM 1531 C C . PHE A 1 198 ? 7.172 5.714 17.050 1.00 94.31 198 PHE A C 1
ATOM 1533 O O . PHE A 1 198 ? 7.661 6.724 16.537 1.00 94.31 198 PHE A O 1
ATOM 1540 N N . LEU A 1 199 ? 6.190 5.020 16.465 1.00 91.75 199 LEU A N 1
ATOM 1541 C CA . LEU A 1 199 ? 5.644 5.333 15.138 1.00 91.75 199 LEU A CA 1
ATOM 1542 C C . LEU A 1 199 ? 4.950 6.700 15.083 1.00 91.75 199 LEU A C 1
ATOM 1544 O O . LEU A 1 199 ? 4.963 7.349 14.041 1.00 91.75 199 LEU A O 1
ATOM 1548 N N . SER A 1 200 ? 4.404 7.161 16.209 1.00 91.25 200 SER A N 1
ATOM 1549 C CA . SER A 1 200 ? 3.778 8.482 16.349 1.00 91.25 200 SER A CA 1
ATOM 1550 C C . SER A 1 200 ? 4.777 9.593 16.691 1.00 91.25 200 SER A C 1
ATOM 1552 O O . SER A 1 200 ? 4.376 10.740 16.900 1.00 91.25 200 SER A O 1
ATOM 1554 N N . SER A 1 201 ? 6.078 9.291 16.760 1.00 95.00 201 SER A N 1
ATOM 1555 C CA . SER A 1 201 ? 7.106 10.301 17.016 1.00 95.00 201 SER A CA 1
ATOM 1556 C C . SER A 1 201 ? 7.077 11.404 15.956 1.00 95.00 201 SER A C 1
ATOM 1558 O O . SER A 1 201 ? 6.829 11.165 14.774 1.00 95.00 201 SER A O 1
ATOM 1560 N N . LYS A 1 202 ? 7.391 12.640 16.361 1.00 94.25 202 LYS A N 1
ATOM 1561 C CA . LYS A 1 202 ? 7.384 13.808 15.463 1.00 94.25 202 LYS A CA 1
ATOM 1562 C C . LYS A 1 202 ? 8.252 13.600 14.218 1.00 94.25 202 LYS A C 1
ATOM 1564 O O . LYS A 1 202 ? 7.896 14.068 13.138 1.00 94.25 202 LYS A O 1
ATOM 1569 N N . PHE A 1 203 ? 9.376 12.899 14.368 1.00 93.12 203 PHE A N 1
ATOM 1570 C CA . PHE A 1 203 ? 10.267 12.570 13.261 1.00 93.12 203 PHE A CA 1
ATOM 1571 C C . PHE A 1 203 ? 9.590 11.641 12.246 1.00 93.12 203 PHE A C 1
ATOM 1573 O O . PHE A 1 203 ? 9.480 12.007 11.076 1.00 93.12 203 PHE A O 1
ATOM 1580 N N . LEU A 1 204 ? 9.068 10.491 12.688 1.00 92.81 204 LEU A N 1
ATOM 1581 C CA . LEU A 1 204 ? 8.391 9.545 11.796 1.00 92.81 204 LEU A CA 1
ATOM 1582 C C . LEU A 1 204 ? 7.088 10.110 11.227 1.00 92.81 204 LEU A C 1
ATOM 1584 O O . LEU A 1 204 ? 6.811 9.902 10.051 1.00 92.81 204 LEU A O 1
ATOM 1588 N N . GLY A 1 205 ? 6.345 10.908 11.995 1.00 90.88 205 GLY A N 1
ATOM 1589 C CA . GLY A 1 205 ? 5.190 11.649 11.488 1.00 90.88 205 GLY A CA 1
ATOM 1590 C C . GLY A 1 205 ? 5.568 12.644 10.383 1.00 90.88 205 GLY A C 1
ATOM 1591 O O . GLY A 1 205 ? 4.882 12.731 9.366 1.00 90.88 205 GLY A O 1
ATOM 1592 N N . SER A 1 206 ? 6.698 13.347 10.531 1.00 89.19 206 SER A N 1
ATOM 1593 C CA . SER A 1 206 ? 7.206 14.267 9.500 1.00 89.19 206 SER A CA 1
ATOM 1594 C C . SER A 1 206 ? 7.653 13.524 8.239 1.00 89.19 206 SER A C 1
ATOM 1596 O O . SER A 1 206 ? 7.355 13.968 7.133 1.00 89.19 206 SER A O 1
ATOM 1598 N N . LEU A 1 207 ? 8.321 12.375 8.385 1.00 90.50 207 LEU A N 1
ATOM 1599 C CA . LEU A 1 207 ? 8.649 11.506 7.251 1.00 90.50 207 LEU A CA 1
ATOM 1600 C C . LEU A 1 207 ? 7.390 10.928 6.593 1.00 90.50 207 LEU A C 1
ATOM 1602 O O . LEU A 1 207 ? 7.316 10.871 5.369 1.00 90.50 207 LEU A O 1
ATOM 1606 N N . GLY A 1 208 ? 6.376 10.573 7.385 1.00 90.44 208 GLY A N 1
ATOM 1607 C CA . GLY A 1 208 ? 5.072 10.125 6.902 1.00 90.44 208 GLY A CA 1
ATOM 1608 C C . GLY A 1 208 ? 4.383 11.176 6.032 1.00 90.44 208 GLY A C 1
ATOM 1609 O O . GLY A 1 208 ? 3.881 10.846 4.961 1.00 90.44 208 GLY A O 1
ATOM 1610 N N . ALA A 1 209 ? 4.447 12.454 6.417 1.00 89.19 209 ALA A N 1
ATOM 1611 C CA . ALA A 1 209 ? 3.933 13.554 5.599 1.00 89.19 209 ALA A CA 1
ATOM 1612 C C . ALA A 1 209 ? 4.668 13.697 4.252 1.00 89.19 209 ALA A C 1
ATOM 1614 O O . ALA A 1 209 ? 4.069 14.120 3.267 1.00 89.19 209 ALA A O 1
ATOM 1615 N N . LEU A 1 210 ? 5.948 13.318 4.184 1.00 93.69 210 LEU A N 1
ATOM 1616 C CA . LEU A 1 210 ? 6.737 13.331 2.948 1.00 93.69 210 LEU A CA 1
ATOM 1617 C C . LEU A 1 210 ? 6.581 12.056 2.109 1.00 93.69 210 LEU A C 1
ATOM 1619 O O . LEU A 1 210 ? 6.973 12.060 0.943 1.00 93.69 210 LEU A O 1
ATOM 1623 N N . ALA A 1 211 ? 6.002 10.983 2.654 1.00 91.31 211 ALA A N 1
ATOM 1624 C CA . ALA A 1 211 ? 5.944 9.685 1.989 1.00 91.31 211 ALA A CA 1
ATOM 1625 C C . ALA A 1 211 ? 5.230 9.747 0.631 1.00 91.31 211 ALA A C 1
ATOM 1627 O O . ALA A 1 211 ? 5.726 9.187 -0.344 1.00 91.31 211 ALA A O 1
ATOM 1628 N N . PHE A 1 212 ? 4.107 10.467 0.534 1.00 88.62 212 PHE A N 1
ATOM 1629 C CA . PHE A 1 212 ? 3.365 10.595 -0.724 1.00 88.62 212 PHE A CA 1
ATOM 1630 C C . PHE A 1 212 ? 4.096 11.458 -1.776 1.00 88.62 212 PHE A C 1
ATOM 1632 O O . PHE A 1 212 ? 4.260 10.995 -2.905 1.00 88.62 212 PHE A O 1
ATOM 1639 N N . PRO A 1 213 ? 4.627 12.655 -1.453 1.00 91.50 213 PRO A N 1
ATOM 1640 C CA . PRO A 1 213 ? 5.514 13.385 -2.363 1.00 91.50 213 PRO A CA 1
ATOM 1641 C C . PRO A 1 213 ? 6.723 12.574 -2.837 1.00 91.50 213 PRO A C 1
ATOM 1643 O O . PRO A 1 213 ? 7.023 12.567 -4.029 1.00 91.50 213 PRO A O 1
ATOM 1646 N N . ILE A 1 214 ? 7.396 11.854 -1.932 1.00 92.62 214 ILE A N 1
ATOM 1647 C CA . ILE A 1 214 ? 8.509 10.962 -2.286 1.00 92.62 214 ILE A CA 1
ATOM 1648 C C . ILE A 1 214 ? 8.013 9.883 -3.250 1.00 92.62 214 ILE A C 1
ATOM 1650 O O . ILE A 1 214 ? 8.627 9.658 -4.293 1.00 92.62 214 ILE A O 1
ATOM 1654 N N . PHE A 1 215 ? 6.875 9.253 -2.953 1.00 88.19 215 PHE A N 1
ATOM 1655 C CA . PHE A 1 215 ? 6.255 8.251 -3.815 1.00 88.19 215 PHE A CA 1
ATOM 1656 C C . PHE A 1 215 ? 6.009 8.787 -5.233 1.00 88.19 215 PHE A C 1
ATOM 1658 O O . PHE A 1 215 ? 6.309 8.092 -6.195 1.00 88.19 215 PHE A O 1
ATOM 1665 N N . VAL A 1 216 ? 5.575 10.036 -5.398 1.00 86.62 216 VAL A N 1
ATOM 1666 C CA . VAL A 1 216 ? 5.356 10.631 -6.727 1.00 86.62 216 VAL A CA 1
ATOM 1667 C C . VAL A 1 216 ? 6.664 11.041 -7.421 1.00 86.62 216 VAL A C 1
ATOM 1669 O O . VAL A 1 216 ? 6.788 10.870 -8.632 1.00 86.62 216 VAL A O 1
ATOM 1672 N N . LEU A 1 217 ? 7.645 11.575 -6.691 1.00 90.12 217 LEU A N 1
ATOM 1673 C CA . LEU A 1 217 ? 8.818 12.234 -7.285 1.00 90.12 217 LEU A CA 1
ATOM 1674 C C . LEU A 1 217 ? 10.035 11.325 -7.484 1.00 90.12 217 LEU A C 1
ATOM 1676 O O . LEU A 1 217 ? 10.856 11.607 -8.358 1.00 90.12 217 LEU A O 1
ATOM 1680 N N . HIS A 1 218 ? 10.169 10.245 -6.712 1.00 90.62 218 HIS A N 1
ATOM 1681 C CA . HIS A 1 218 ? 11.389 9.433 -6.726 1.00 90.62 218 HIS A CA 1
ATOM 1682 C C . HIS A 1 218 ? 11.667 8.803 -8.100 1.00 90.62 218 HIS A C 1
ATOM 1684 O O . HIS A 1 218 ? 12.808 8.794 -8.548 1.00 90.62 218 HIS A O 1
ATOM 1690 N N . GLY A 1 219 ? 10.645 8.325 -8.818 1.00 87.69 219 GLY A N 1
ATOM 1691 C CA . GLY A 1 219 ? 10.840 7.703 -10.130 1.00 87.69 219 GLY A CA 1
ATOM 1692 C C . GLY A 1 219 ? 11.325 8.680 -11.207 1.00 87.69 219 GLY A C 1
ATOM 1693 O O . GLY A 1 219 ? 12.353 8.403 -11.825 1.00 87.69 219 GLY A O 1
ATOM 1694 N N . PRO A 1 220 ? 10.664 9.833 -11.429 1.00 88.06 220 PRO A N 1
ATOM 1695 C CA . PRO A 1 220 ? 11.122 10.842 -12.385 1.00 88.06 220 PRO A CA 1
ATOM 1696 C C . PRO A 1 220 ? 12.528 11.360 -12.074 1.00 88.06 220 PRO A C 1
ATOM 1698 O O . PRO A 1 220 ? 13.364 11.442 -12.973 1.00 88.06 220 PRO A O 1
ATOM 1701 N N . ILE A 1 221 ? 12.826 11.634 -10.798 1.00 91.62 221 ILE A N 1
ATOM 1702 C CA . ILE A 1 221 ? 14.172 12.035 -10.365 1.00 91.62 221 ILE A CA 1
ATOM 1703 C C . ILE A 1 221 ? 15.163 10.894 -10.632 1.00 91.62 221 ILE A C 1
ATOM 1705 O O . ILE A 1 221 ? 16.233 11.114 -11.194 1.00 91.62 221 ILE A O 1
ATOM 1709 N N . GLY A 1 222 ? 14.788 9.653 -10.327 1.00 89.88 222 GLY A N 1
ATOM 1710 C CA . GLY A 1 222 ? 15.602 8.472 -10.595 1.00 89.88 222 GLY A CA 1
ATOM 1711 C C . GLY A 1 222 ? 15.906 8.293 -12.082 1.00 89.88 222 GLY A C 1
ATOM 1712 O O . GLY A 1 222 ? 17.013 7.900 -12.440 1.00 89.88 222 GLY A O 1
ATOM 1713 N N . GLN A 1 223 ? 14.982 8.647 -12.978 1.00 88.44 223 GLN A N 1
ATOM 1714 C CA . GLN A 1 223 ? 15.249 8.623 -14.416 1.00 88.44 223 GLN A CA 1
ATOM 1715 C C . GLN A 1 223 ? 16.338 9.623 -14.822 1.00 88.44 223 GLN A C 1
ATOM 1717 O O . GLN A 1 223 ? 17.165 9.285 -15.667 1.00 88.44 223 GLN A O 1
ATOM 1722 N N . VAL A 1 224 ? 16.395 10.803 -14.201 1.00 89.94 224 VAL A N 1
ATOM 1723 C CA . VAL A 1 224 ? 17.460 11.790 -14.449 1.00 89.94 224 VAL A CA 1
ATOM 1724 C C . VAL A 1 224 ? 18.832 11.237 -14.053 1.00 89.94 224 VAL A C 1
ATOM 1726 O O . VAL A 1 224 ? 19.798 11.421 -14.788 1.00 89.94 224 VAL A O 1
ATOM 1729 N N . PHE A 1 225 ? 18.915 10.498 -12.944 1.00 90.44 225 PHE A N 1
ATOM 1730 C CA . PHE A 1 225 ? 20.176 9.947 -12.430 1.00 90.44 225 PHE A CA 1
ATOM 1731 C C . PHE A 1 225 ? 20.603 8.637 -13.114 1.00 90.44 225 PHE A C 1
ATOM 1733 O O . PHE A 1 225 ? 21.789 8.431 -13.385 1.00 90.44 225 PHE A O 1
ATOM 1740 N N . TYR A 1 226 ? 19.653 7.743 -13.403 1.00 89.38 226 TYR A N 1
ATOM 1741 C CA . TYR A 1 226 ? 19.946 6.343 -13.731 1.00 89.38 226 TYR A CA 1
ATOM 1742 C C . TYR A 1 226 ? 19.521 5.911 -15.134 1.00 89.38 226 TYR A C 1
ATOM 1744 O O . TYR A 1 226 ? 20.077 4.950 -15.673 1.00 89.38 226 TYR A O 1
ATOM 1752 N N . LYS A 1 227 ? 18.558 6.586 -15.777 1.00 88.06 227 LYS A N 1
ATOM 1753 C CA . LYS A 1 227 ? 18.121 6.181 -17.120 1.00 88.06 227 LYS A CA 1
ATOM 1754 C C . LYS A 1 227 ? 19.184 6.600 -18.122 1.00 88.06 227 LYS A C 1
ATOM 1756 O O . LYS A 1 227 ? 19.299 7.783 -18.419 1.00 88.06 227 LYS A O 1
ATOM 1761 N N . LYS A 1 228 ? 19.914 5.628 -18.682 1.00 87.81 228 LYS A N 1
ATOM 1762 C CA . LYS A 1 228 ? 21.054 5.843 -19.597 1.00 87.81 228 LYS A CA 1
ATOM 1763 C C . LYS A 1 228 ? 20.829 6.973 -20.608 1.00 87.81 228 LYS A C 1
ATOM 1765 O O . LYS A 1 228 ? 21.649 7.873 -20.706 1.00 87.81 228 LYS A O 1
ATOM 1770 N N . LEU A 1 229 ? 19.689 6.966 -21.301 1.00 88.56 229 LEU A N 1
ATOM 1771 C CA . LEU A 1 229 ? 19.354 7.986 -22.301 1.00 88.56 229 LEU A CA 1
ATOM 1772 C C . LEU A 1 229 ? 19.304 9.419 -21.733 1.00 88.56 229 LEU A C 1
ATOM 1774 O O . LEU A 1 229 ? 19.707 10.355 -22.416 1.00 88.56 229 LEU A O 1
ATOM 1778 N N . ILE A 1 230 ? 18.791 9.591 -20.514 1.00 88.19 230 ILE A N 1
ATOM 1779 C CA . ILE A 1 230 ? 18.630 10.898 -19.865 1.00 88.19 230 ILE A CA 1
ATOM 1780 C C . ILE A 1 230 ? 19.918 11.270 -19.131 1.00 88.19 230 ILE A C 1
ATOM 1782 O O . ILE A 1 230 ? 20.481 12.328 -19.390 1.00 88.19 230 ILE A O 1
ATOM 1786 N N . ALA A 1 231 ? 20.434 10.374 -18.291 1.00 90.25 231 ALA A N 1
ATOM 1787 C CA . ALA A 1 231 ? 21.624 10.613 -17.482 1.00 90.25 231 ALA A CA 1
ATOM 1788 C C . ALA A 1 231 ? 22.856 10.943 -18.338 1.00 90.25 231 ALA A C 1
ATOM 1790 O O . ALA A 1 231 ? 23.562 11.903 -18.050 1.00 90.25 231 ALA A O 1
ATOM 1791 N N . THR A 1 232 ? 23.078 10.232 -19.450 1.00 90.88 232 THR A N 1
ATOM 1792 C CA . THR A 1 232 ? 24.192 10.542 -20.361 1.00 90.88 232 THR A CA 1
ATOM 1793 C C . THR A 1 232 ? 24.028 11.904 -21.040 1.00 90.88 232 THR A C 1
ATOM 1795 O O . THR A 1 232 ? 25.028 12.554 -21.316 1.00 90.88 232 THR A O 1
ATOM 1798 N N . ARG A 1 233 ? 22.798 12.382 -21.270 1.00 92.31 233 ARG A N 1
ATOM 1799 C CA . ARG A 1 233 ? 22.567 13.728 -21.822 1.00 92.31 233 ARG A CA 1
ATOM 1800 C C . ARG A 1 233 ? 22.739 14.839 -20.789 1.00 92.31 233 ARG A C 1
ATOM 1802 O O . ARG A 1 233 ? 23.194 15.913 -21.153 1.00 92.31 233 ARG A O 1
ATOM 1809 N N . VAL A 1 234 ? 22.364 14.595 -19.535 1.00 91.50 234 VAL A N 1
ATOM 1810 C CA . VAL A 1 234 ? 22.414 15.607 -18.465 1.00 91.50 234 VAL A CA 1
ATOM 1811 C C . VAL A 1 234 ? 23.797 15.674 -17.811 1.00 91.50 234 VAL A C 1
ATOM 1813 O O . VAL A 1 234 ? 24.301 16.760 -17.553 1.00 91.50 234 VAL A O 1
ATOM 1816 N N . PHE A 1 235 ? 24.425 14.523 -17.561 1.00 91.44 235 PHE A N 1
ATOM 1817 C CA . PHE A 1 235 ? 25.660 14.407 -16.777 1.00 91.44 235 PHE A CA 1
ATOM 1818 C C . PHE A 1 235 ? 26.841 13.811 -17.559 1.00 91.44 235 PHE A C 1
ATOM 1820 O O . PHE A 1 235 ? 27.907 13.591 -16.986 1.00 91.44 235 PHE A O 1
ATOM 1827 N N . GLY A 1 236 ? 26.662 13.456 -18.836 1.00 90.00 236 GLY A N 1
ATOM 1828 C CA . GLY A 1 236 ? 27.686 12.771 -19.639 1.00 90.00 236 GLY A CA 1
ATOM 1829 C C . GLY A 1 236 ? 27.899 11.292 -19.283 1.00 90.00 236 GLY A C 1
ATOM 1830 O O . GLY A 1 236 ? 28.542 10.561 -20.031 1.00 90.00 236 GLY A O 1
ATOM 1831 N N . LYS A 1 237 ? 27.331 10.808 -18.171 1.00 90.06 237 LYS A N 1
ATOM 1832 C CA . LYS A 1 237 ? 27.427 9.418 -17.702 1.00 90.06 237 LYS A CA 1
ATOM 1833 C C . LYS A 1 237 ? 26.215 9.025 -16.862 1.00 90.06 237 LYS A C 1
ATOM 1835 O O . LYS A 1 237 ? 25.466 9.875 -16.393 1.00 90.06 237 LYS A O 1
ATOM 1840 N N . VAL A 1 238 ? 26.040 7.722 -16.648 1.00 91.25 238 VAL A N 1
ATOM 1841 C CA . VAL A 1 238 ? 25.066 7.225 -15.667 1.00 91.25 238 VAL A CA 1
ATOM 1842 C C . VAL A 1 238 ? 25.623 7.453 -14.265 1.00 91.25 238 VAL A C 1
ATOM 1844 O O . VAL A 1 238 ? 26.775 7.115 -13.991 1.00 91.25 238 VAL A O 1
ATOM 1847 N N . MET A 1 239 ? 24.810 8.017 -13.375 1.00 88.62 239 MET A N 1
ATOM 1848 C CA . MET A 1 239 ? 25.225 8.389 -12.022 1.00 88.62 239 MET A CA 1
ATOM 1849 C C . MET A 1 239 ? 25.143 7.181 -11.079 1.00 88.62 239 MET A C 1
ATOM 1851 O O . MET A 1 239 ? 24.344 7.147 -10.151 1.00 88.62 239 MET A O 1
ATOM 1855 N N . THR A 1 240 ? 25.949 6.147 -11.328 1.00 86.69 240 THR A N 1
ATOM 1856 C CA . THR A 1 240 ? 25.997 4.925 -10.506 1.00 86.69 240 THR A CA 1
ATOM 1857 C C . THR A 1 240 ? 26.894 5.087 -9.275 1.00 86.69 240 THR A C 1
ATOM 1859 O O . THR A 1 240 ? 27.857 5.850 -9.306 1.00 86.69 240 THR A O 1
ATOM 1862 N N . GLY A 1 241 ? 26.622 4.335 -8.206 1.00 86.69 241 GLY A N 1
ATOM 1863 C CA . GLY A 1 241 ? 27.473 4.247 -7.011 1.00 86.69 241 GLY A CA 1
ATOM 1864 C C . GLY A 1 241 ? 26.898 4.931 -5.757 1.00 86.69 241 GLY A C 1
ATOM 1865 O O . GLY A 1 241 ? 25.954 5.718 -5.866 1.00 86.69 241 GLY A O 1
ATOM 1866 N N . PRO A 1 242 ? 27.455 4.652 -4.560 1.00 88.56 242 PRO A N 1
ATOM 1867 C CA . PRO A 1 242 ? 26.865 5.067 -3.280 1.00 88.56 242 PRO A CA 1
ATOM 1868 C C . PRO A 1 242 ? 26.725 6.584 -3.109 1.00 88.56 242 PRO A C 1
ATOM 1870 O O . PRO A 1 242 ? 25.718 7.060 -2.596 1.00 88.56 242 PRO A O 1
ATOM 1873 N N . GLN A 1 243 ? 27.704 7.357 -3.587 1.00 86.31 243 GLN A N 1
ATOM 1874 C CA . GLN A 1 243 ? 27.691 8.823 -3.503 1.00 86.31 243 GLN A CA 1
ATOM 1875 C C . GLN A 1 243 ? 26.556 9.425 -4.344 1.00 86.31 243 GLN A C 1
ATOM 1877 O O . GLN A 1 243 ? 25.807 10.282 -3.879 1.00 86.31 243 GLN A O 1
ATOM 1882 N N . ASN A 1 244 ? 26.377 8.915 -5.564 1.00 89.81 244 ASN A N 1
ATOM 1883 C CA . ASN A 1 244 ? 25.307 9.341 -6.461 1.00 89.81 244 ASN A CA 1
ATOM 1884 C C . ASN A 1 244 ? 23.928 8.890 -5.967 1.00 89.81 244 ASN A C 1
ATOM 1886 O O . ASN A 1 244 ? 22.944 9.593 -6.177 1.00 89.81 244 ASN A O 1
ATOM 1890 N N . PHE A 1 245 ? 23.855 7.747 -5.277 1.00 91.62 245 PHE A N 1
ATOM 1891 C CA . PHE A 1 245 ? 22.648 7.318 -4.575 1.00 91.62 245 PHE A CA 1
ATOM 1892 C C . PHE A 1 245 ? 22.300 8.243 -3.403 1.00 91.62 245 PHE A C 1
ATOM 1894 O O . PHE A 1 245 ? 21.148 8.650 -3.278 1.00 91.62 245 PHE A O 1
ATOM 1901 N N . GLY A 1 246 ? 23.287 8.656 -2.602 1.00 93.19 246 GLY A N 1
ATOM 1902 C CA . GLY A 1 246 ? 23.094 9.667 -1.560 1.00 93.19 246 GLY A CA 1
ATOM 1903 C C . GLY A 1 246 ? 22.583 10.995 -2.124 1.00 93.19 246 GLY A C 1
ATOM 1904 O O . GLY A 1 246 ? 21.624 11.558 -1.597 1.00 93.19 246 GLY A O 1
ATOM 1905 N N . LEU A 1 247 ? 23.156 11.453 -3.243 1.00 93.19 247 LEU A N 1
ATOM 1906 C CA . LEU A 1 247 ? 22.695 12.654 -3.942 1.00 93.19 247 LEU A CA 1
ATOM 1907 C C . LEU A 1 247 ? 21.254 12.498 -4.450 1.00 93.19 247 LEU A C 1
ATOM 1909 O O . LEU A 1 247 ? 20.431 13.373 -4.210 1.00 93.19 247 LEU A O 1
ATOM 1913 N N . TYR A 1 248 ? 20.926 11.367 -5.078 1.00 94.31 248 TYR A N 1
ATOM 1914 C CA . TYR A 1 248 ? 19.567 11.042 -5.516 1.00 94.31 248 TYR A CA 1
ATOM 1915 C C . TYR A 1 248 ? 18.553 11.073 -4.361 1.00 94.31 248 TYR A C 1
ATOM 1917 O O . TYR A 1 248 ? 17.479 11.668 -4.495 1.00 94.31 248 TYR A O 1
ATOM 1925 N N . LEU A 1 249 ? 18.889 10.468 -3.217 1.00 94.12 249 LEU A N 1
ATOM 1926 C CA . LEU A 1 249 ? 18.034 10.479 -2.030 1.00 94.12 249 LEU A CA 1
ATOM 1927 C C . LEU A 1 249 ? 17.830 11.901 -1.509 1.00 94.12 249 LEU A C 1
ATOM 1929 O O . LEU A 1 249 ? 16.693 12.300 -1.259 1.00 94.12 249 LEU A O 1
ATOM 1933 N N . LEU A 1 250 ? 18.908 12.680 -1.396 1.00 94.94 250 LEU A N 1
ATOM 1934 C CA . LEU A 1 250 ? 18.845 14.066 -0.941 1.00 94.94 250 LEU A CA 1
ATOM 1935 C C . LEU A 1 250 ? 17.992 14.921 -1.880 1.00 94.94 250 LEU A C 1
ATOM 1937 O O . LEU A 1 250 ? 17.115 15.641 -1.408 1.00 94.94 250 LEU A O 1
ATOM 1941 N N . THR A 1 251 ? 18.185 14.806 -3.197 1.00 95.38 251 THR A N 1
ATOM 1942 C CA . THR A 1 251 ? 17.360 15.501 -4.193 1.00 95.38 251 THR A CA 1
ATOM 1943 C C . THR A 1 251 ? 15.895 15.094 -4.067 1.00 95.38 251 THR A C 1
ATOM 1945 O O . THR A 1 251 ? 15.029 15.959 -4.023 1.00 95.38 251 THR A O 1
ATOM 1948 N N . THR A 1 252 ? 15.604 13.799 -3.925 1.00 95.00 252 THR A N 1
ATOM 1949 C CA . THR A 1 252 ? 14.229 13.299 -3.786 1.00 95.00 252 THR A CA 1
ATOM 1950 C C . THR A 1 252 ? 13.547 13.845 -2.534 1.00 95.00 252 THR A C 1
ATOM 1952 O O . THR A 1 252 ? 12.426 14.346 -2.618 1.00 95.00 252 THR A O 1
ATOM 1955 N N . VAL A 1 253 ? 14.219 13.798 -1.381 1.00 95.06 253 VAL A N 1
ATOM 1956 C CA . VAL A 1 253 ? 13.678 14.306 -0.111 1.00 95.06 253 VAL A CA 1
ATOM 1957 C C . VAL A 1 253 ? 13.521 15.827 -0.146 1.00 95.06 253 VAL A C 1
ATOM 1959 O O . VAL A 1 253 ? 12.487 16.337 0.282 1.00 95.06 253 VAL A O 1
ATOM 1962 N N . ALA A 1 254 ? 14.492 16.558 -0.699 1.00 96.06 254 ALA A N 1
ATOM 1963 C CA . ALA A 1 254 ? 14.414 18.009 -0.838 1.00 96.06 254 ALA A CA 1
ATOM 1964 C C . ALA A 1 254 ? 13.258 18.428 -1.760 1.00 96.06 254 ALA A C 1
ATOM 1966 O O . ALA A 1 254 ? 12.449 19.277 -1.388 1.00 96.06 254 ALA A O 1
ATOM 1967 N N . SER A 1 255 ? 13.116 17.796 -2.929 1.00 95.75 255 SER A N 1
ATOM 1968 C CA . SER A 1 255 ? 12.002 18.056 -3.848 1.00 95.75 255 SER A CA 1
ATOM 1969 C C . SER A 1 255 ? 10.651 17.695 -3.226 1.00 95.75 255 SER A C 1
ATOM 1971 O O . SER A 1 255 ? 9.703 18.471 -3.336 1.00 95.75 255 SER A O 1
ATOM 1973 N N . ALA A 1 256 ? 10.566 16.565 -2.520 1.00 95.12 256 ALA A N 1
ATOM 1974 C CA . ALA A 1 256 ? 9.375 16.167 -1.773 1.00 95.12 256 ALA A CA 1
ATOM 1975 C C . ALA A 1 256 ? 8.991 17.196 -0.706 1.00 95.12 256 ALA A C 1
ATOM 1977 O O . ALA A 1 256 ? 7.819 17.547 -0.581 1.00 95.12 256 ALA A O 1
ATOM 1978 N N . TRP A 1 257 ? 9.972 17.719 0.030 1.00 95.12 257 TRP A N 1
ATOM 1979 C CA . TRP A 1 257 ? 9.753 18.756 1.031 1.00 95.12 257 TRP A CA 1
ATOM 1980 C C . TRP A 1 257 ? 9.263 20.067 0.411 1.00 95.12 257 TRP A C 1
ATOM 1982 O O . TRP A 1 257 ? 8.315 20.664 0.927 1.00 95.12 257 TRP A O 1
ATOM 1992 N N . ILE A 1 258 ? 9.841 20.480 -0.723 1.00 95.31 258 ILE A N 1
ATOM 1993 C CA . ILE A 1 258 ? 9.385 21.660 -1.469 1.00 95.31 258 ILE A CA 1
ATOM 1994 C C . ILE A 1 258 ? 7.921 21.474 -1.877 1.00 95.31 258 ILE A C 1
ATOM 1996 O O . ILE A 1 258 ? 7.095 22.308 -1.520 1.00 95.31 258 ILE A O 1
ATOM 2000 N N . VAL A 1 259 ? 7.573 20.364 -2.537 1.00 94.00 259 VAL A N 1
ATOM 2001 C CA . VAL A 1 259 ? 6.190 20.080 -2.970 1.00 94.00 259 VAL A CA 1
ATOM 2002 C C . VAL A 1 259 ? 5.225 20.014 -1.786 1.00 94.00 259 VAL A C 1
ATOM 2004 O O . VAL A 1 259 ? 4.121 20.560 -1.854 1.00 94.00 259 VAL A O 1
ATOM 2007 N N . GLN A 1 260 ? 5.638 19.409 -0.671 1.00 92.62 260 GLN A N 1
ATOM 2008 C CA . GLN A 1 260 ? 4.834 19.369 0.547 1.00 92.62 260 GLN A CA 1
ATOM 2009 C C . GLN A 1 260 ? 4.507 20.780 1.052 1.00 92.62 260 GLN A C 1
ATOM 2011 O O . GLN A 1 260 ? 3.367 21.054 1.434 1.00 92.62 260 GLN A O 1
ATOM 2016 N N . LYS A 1 261 ? 5.495 21.680 1.062 1.00 90.69 261 LYS A N 1
ATOM 2017 C CA . LYS A 1 261 ? 5.358 23.044 1.588 1.00 90.69 261 LYS A CA 1
ATOM 2018 C C . LYS A 1 261 ? 4.616 23.979 0.641 1.00 90.69 261 LYS A C 1
ATOM 2020 O O . LYS A 1 261 ? 3.774 24.741 1.104 1.00 90.69 261 LYS A O 1
ATOM 2025 N N . THR A 1 262 ? 4.924 23.935 -0.651 1.00 91.75 262 THR A N 1
ATOM 2026 C CA . THR A 1 262 ? 4.424 24.912 -1.628 1.00 91.75 262 THR A CA 1
ATOM 2027 C C . THR A 1 262 ? 3.101 24.502 -2.258 1.00 91.75 262 THR A C 1
ATOM 2029 O O . THR A 1 262 ? 2.302 25.372 -2.596 1.00 91.75 262 THR A O 1
ATOM 2032 N N . PHE A 1 263 ? 2.842 23.199 -2.391 1.00 90.44 263 PHE A N 1
ATOM 2033 C CA . PHE A 1 263 ? 1.658 22.691 -3.077 1.00 90.44 263 PHE A CA 1
ATOM 2034 C C . PHE A 1 263 ? 0.681 22.021 -2.111 1.0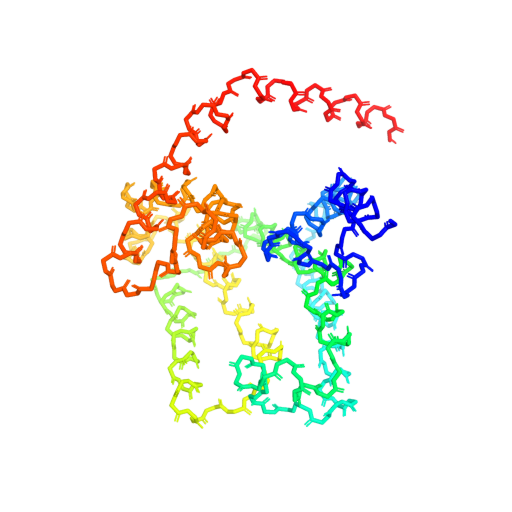0 90.44 263 PHE A C 1
ATOM 2036 O O . PHE A 1 263 ? -0.434 22.505 -1.934 1.00 90.44 263 PHE A O 1
ATOM 2043 N N . LEU A 1 264 ? 1.094 20.950 -1.428 1.00 87.00 264 LEU A N 1
ATOM 2044 C CA . LEU A 1 264 ? 0.164 20.139 -0.628 1.00 87.00 264 LEU A CA 1
ATOM 2045 C C . LEU A 1 264 ? -0.339 20.846 0.634 1.00 87.00 264 LEU A C 1
ATOM 2047 O O . LEU A 1 264 ? -1.471 20.625 1.049 1.00 87.00 264 LEU A O 1
ATOM 2051 N N . SER A 1 265 ? 0.472 21.726 1.224 1.00 88.38 265 SER A N 1
ATOM 2052 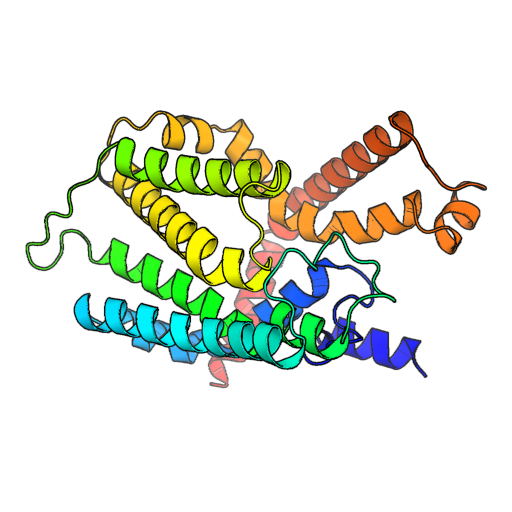C CA . SER A 1 265 ? 0.067 22.539 2.381 1.00 88.38 265 SER A CA 1
ATOM 2053 C C . SER A 1 265 ? -0.579 23.875 1.983 1.00 88.38 265 SER A C 1
ATOM 2055 O O . SER A 1 265 ? -0.885 24.697 2.849 1.00 88.38 265 SER A O 1
ATOM 2057 N N . SER A 1 266 ? -0.772 24.132 0.685 1.00 92.56 266 SER A N 1
ATOM 2058 C CA . SER A 1 266 ? -1.327 25.396 0.203 1.00 92.56 266 SER A CA 1
ATOM 2059 C C . SER A 1 266 ? -2.839 25.451 0.405 1.00 92.56 266 SER A C 1
ATOM 2061 O O . SER A 1 266 ? -3.593 24.660 -0.166 1.00 92.56 266 SER A O 1
ATOM 2063 N N . LYS A 1 267 ? -3.305 26.456 1.157 1.00 90.94 267 LYS A N 1
ATOM 2064 C CA . LYS A 1 267 ? -4.743 26.734 1.315 1.00 90.94 267 LYS A CA 1
ATOM 2065 C C . LYS A 1 267 ? -5.423 27.020 -0.024 1.00 90.94 267 LYS A C 1
ATOM 2067 O O . LYS A 1 267 ? -6.569 26.632 -0.215 1.00 90.94 267 LYS A O 1
ATOM 2072 N N . ALA A 1 268 ? -4.719 27.667 -0.954 1.00 90.75 268 ALA A N 1
ATOM 2073 C CA . ALA A 1 268 ? -5.253 27.957 -2.281 1.00 90.75 268 ALA A CA 1
ATOM 2074 C C . ALA A 1 268 ? -5.543 26.664 -3.060 1.00 90.75 268 ALA A C 1
ATOM 2076 O O . ALA A 1 268 ? -6.628 26.518 -3.618 1.00 90.75 268 ALA A O 1
ATOM 2077 N N . VAL A 1 269 ? -4.616 25.700 -3.025 1.00 87.75 269 VAL A N 1
ATOM 2078 C CA . VAL A 1 269 ? -4.792 24.382 -3.660 1.00 87.75 269 VAL A CA 1
ATOM 2079 C C . VAL A 1 269 ? -5.919 23.600 -2.985 1.00 87.75 269 VAL A C 1
ATOM 2081 O O . VAL A 1 269 ? -6.763 23.032 -3.674 1.00 87.75 269 VAL A O 1
ATOM 2084 N N . ALA A 1 270 ? -5.985 23.616 -1.650 1.00 85.19 270 ALA A N 1
ATOM 2085 C CA . ALA A 1 270 ? -7.059 22.961 -0.905 1.00 85.19 270 ALA A CA 1
ATOM 2086 C C . ALA A 1 270 ? -8.444 23.528 -1.264 1.00 85.19 270 ALA A C 1
ATOM 2088 O O . ALA A 1 270 ? -9.369 22.766 -1.544 1.00 85.19 270 ALA A O 1
ATOM 2089 N N . ASN A 1 271 ? -8.575 24.856 -1.326 1.00 89.69 271 ASN A N 1
ATOM 2090 C CA . ASN A 1 271 ? -9.821 25.524 -1.702 1.00 89.69 271 ASN A CA 1
ATOM 2091 C C . ASN A 1 271 ? -10.211 25.228 -3.154 1.00 89.69 271 ASN A C 1
ATOM 2093 O O . ASN A 1 271 ? -11.372 24.942 -3.434 1.00 89.69 271 ASN A O 1
ATOM 2097 N N . TRP A 1 272 ? -9.247 25.265 -4.076 1.00 89.25 272 TRP A N 1
ATOM 2098 C CA . TRP A 1 272 ? -9.485 24.927 -5.478 1.00 89.25 272 TRP A CA 1
ATOM 2099 C C . TRP A 1 272 ? -9.957 23.476 -5.648 1.00 89.25 272 TRP A C 1
ATOM 2101 O O . TRP A 1 272 ? -10.935 23.226 -6.356 1.00 89.25 272 TRP A O 1
ATOM 2111 N N . SER A 1 273 ? -9.308 22.535 -4.955 1.00 81.56 273 SER A N 1
ATOM 2112 C CA . SER A 1 273 ? -9.687 21.120 -4.955 1.00 81.56 273 SER A CA 1
ATOM 2113 C C . SER A 1 273 ? -11.104 20.929 -4.414 1.00 81.56 273 SER A C 1
ATOM 2115 O O . SER A 1 273 ? -11.945 20.348 -5.097 1.00 81.56 273 SER A O 1
ATOM 2117 N N . LYS A 1 274 ? -11.411 21.516 -3.247 1.00 81.50 274 LYS A N 1
ATOM 2118 C CA . LYS A 1 274 ? -12.750 21.468 -2.644 1.00 81.50 274 LYS A CA 1
ATOM 2119 C C . LYS A 1 274 ? -13.826 21.985 -3.603 1.00 81.50 274 LYS A C 1
ATOM 2121 O O . LYS A 1 274 ? -14.779 21.271 -3.881 1.00 81.50 274 LYS A O 1
ATOM 2126 N N . ASN A 1 275 ? -13.629 23.172 -4.176 1.00 86.56 275 ASN A N 1
ATOM 2127 C CA . ASN A 1 275 ? -14.586 23.765 -5.113 1.00 86.56 275 ASN A CA 1
ATOM 2128 C C . ASN A 1 275 ? -14.798 22.906 -6.368 1.00 86.56 275 ASN A C 1
ATOM 2130 O O . ASN A 1 275 ? -15.886 22.900 -6.939 1.00 86.56 275 ASN A O 1
ATOM 2134 N N . SER A 1 276 ? -13.757 22.209 -6.827 1.00 81.62 276 SER A N 1
ATOM 2135 C CA . SER A 1 276 ? -13.853 21.311 -7.980 1.00 81.62 276 SER A CA 1
ATOM 2136 C C . SER A 1 276 ? -14.656 20.058 -7.637 1.00 81.62 276 SER A C 1
ATOM 2138 O O . SER A 1 276 ? -15.509 19.654 -8.421 1.00 81.62 276 SER A O 1
ATOM 2140 N N . VAL A 1 277 ? -14.435 19.482 -6.451 1.00 76.00 277 VAL A N 1
ATOM 2141 C CA . VAL A 1 277 ? -15.215 18.341 -5.952 1.00 76.00 277 VAL A CA 1
ATOM 2142 C C . VAL A 1 277 ? -16.678 18.725 -5.751 1.00 76.00 277 VAL A C 1
ATOM 2144 O O . VAL A 1 277 ? -17.537 18.004 -6.239 1.00 76.00 277 VAL A O 1
ATOM 2147 N N . ASP A 1 278 ? -16.965 19.869 -5.125 1.00 79.00 278 ASP A N 1
ATOM 2148 C CA . ASP A 1 278 ? -18.337 20.343 -4.880 1.00 79.00 278 ASP A CA 1
ATOM 2149 C C . ASP A 1 278 ? -19.110 20.577 -6.193 1.00 79.00 278 ASP A C 1
ATOM 2151 O O . ASP A 1 278 ? -20.303 20.298 -6.290 1.00 79.00 278 ASP A O 1
ATOM 2155 N N . LYS A 1 279 ? -18.425 21.054 -7.241 1.00 81.38 279 LYS A N 1
ATOM 2156 C CA . LYS A 1 279 ? -19.012 21.191 -8.582 1.00 81.38 279 LYS A CA 1
ATOM 2157 C C . LYS A 1 279 ? -19.256 19.858 -9.273 1.00 81.38 279 LYS A C 1
ATOM 2159 O O . LYS A 1 279 ? -20.167 19.774 -10.079 1.00 81.38 279 LYS A O 1
ATOM 2164 N N . LEU A 1 280 ? -18.411 18.859 -9.039 1.00 71.81 280 LEU A N 1
ATOM 2165 C CA . LEU A 1 280 ? -18.571 17.535 -9.640 1.00 71.81 280 LEU A CA 1
ATOM 2166 C C . LEU A 1 280 ? -19.627 16.712 -8.900 1.00 71.81 280 LEU A C 1
ATOM 2168 O O . LEU A 1 280 ? -20.357 15.956 -9.529 1.00 71.81 280 LEU A O 1
ATOM 2172 N N . SER A 1 281 ? -19.730 16.867 -7.580 1.00 67.50 281 SER A N 1
ATOM 2173 C CA . SER A 1 281 ? -20.728 16.172 -6.770 1.00 67.50 281 SER A CA 1
ATOM 2174 C C . SER A 1 281 ? -22.137 16.706 -6.991 1.00 67.50 281 SER A C 1
ATOM 2176 O O . SER A 1 281 ? -23.072 15.935 -6.868 1.00 67.50 281 SER A O 1
ATOM 2178 N N . SER A 1 282 ? -22.313 17.975 -7.375 1.00 72.81 282 SER A N 1
ATOM 2179 C CA . SER A 1 282 ? -23.638 18.511 -7.716 1.00 72.81 282 SER A CA 1
ATOM 2180 C C . SER A 1 282 ? -24.233 17.946 -9.014 1.00 72.81 282 SER A C 1
ATOM 2182 O O . SER A 1 282 ? -25.402 18.196 -9.300 1.00 72.81 282 SER A O 1
ATOM 2184 N N . TRP A 1 283 ? -23.444 17.211 -9.804 1.00 60.09 283 TRP A N 1
ATOM 2185 C CA . TRP A 1 283 ? -23.890 16.527 -11.024 1.00 60.09 283 TRP A CA 1
ATOM 2186 C C . TRP A 1 283 ? -24.341 15.078 -10.778 1.00 60.09 283 TRP A C 1
ATOM 2188 O O . TRP A 1 283 ? -24.864 14.455 -11.703 1.00 60.09 283 TRP A O 1
ATOM 2198 N N . VAL A 1 284 ? -24.105 14.538 -9.576 1.00 52.00 284 VAL A N 1
ATOM 2199 C CA . VAL A 1 284 ? -24.423 13.158 -9.160 1.00 52.00 284 VAL A CA 1
ATOM 2200 C C . VAL A 1 284 ? -25.564 13.180 -8.154 1.00 52.00 284 VAL A C 1
ATOM 2202 O O . VAL A 1 284 ? -26.467 12.327 -8.296 1.00 52.00 284 VAL A O 1
#

Organism: Phaeodactylum tricornutum (NCBI:txid2850)

Secondary structure (DSSP, 8-state):
-HHHHHHHHHHTT-GGGSTTTTTSS-TTHHHHHHHHHHHHHHHHHHHHHHT--HHHHHHHHHHHHHHHHHHHHHHHHHTT--SS-TTTS-TTTSS-HHHHHHHHH-HHHHHHHHHHHHHHHHHHHTTTSTT------THHHHHHHHHHHHHHHHHHTTS----HHHIIIIIIHHHHHHHHHHHHHHHHTT---HHHHHHTSHHHHHHHHHHHHHHHHHHHHHHHHH-HHHHHHHHSS---SHHHHHHHHHHHHHHHHHHIIIIIT-HHHHHHHHHHHHHHHTT-

Sequence (284 aa):
PTAVWHGFLSGTMTQAWFPMHAEIWNAPTWFLSALTFATALFPFCLPKIAQMDKKQLRKTVGWLWIINLLPKIGYCYDLNVWKLAEGVSSAKAHPSMAMFNMVRFSPLLQVAEVLIGAVACRLVMLDGTEGDDTKTNALSTFVPLAGIIGLMLARATGLVEISDMLARAVVFVPLFLRFMMAAHRNTVKGVKDPLVSFLSSKFLGSLGALAFPIFVLHGPIGQVFYKKLIATRVFGKVMTGPQNFGLYLLTTVASAWIVQKTFLSSKAVANWSKNSVDKLSSWV

Radius of gyration: 21.31 Å; chains: 1; bounding box: 52×50×59 Å

Foldseek 3Di:
DVVVVLVVCQVVLNQLVQLVRCQVQHVLSLVVSLVVVLVVCCVPQLVVLLPDDLVRLVVLLVVLLCVLVVLVVVVCVVQVQFFAPPPVPDPVRRSDSRSVSCSVRPSVNVSSLVVSLSSLVSNLVCDPPPPHPPDAALCQQVVLVCQLVVLVVCVVVVVDTGYPSCCCSPRVSVSVSSNVSRLVVCVVVVHPHVVNVVCPDPVNVVVVLLVVQLSVQLGNLQCCQAVQVNVCVPPVGRNDDDVSVVVSVVVSSVRSVCCSPPPVPDPVNVVVVVVVVVVVVVVD

pLDDT: mean 88.77, std 8.02, range [52.0, 97.38]